Protein AF-A0A0P4VKK0-F1 (afdb_monomer_lite)

Secondary structure (DSSP, 8-state):
-HHHHHHHHHHHT--S--PPPPSS-TTSSTT--S-S---S--------HHHHHHHHHHHHHHHHHHHHHHHHHHHHHHSTT--HHHHHHHHTT---TTS--TTTS---TTPPPPHHHHHHHHHS-HHHHHHHHHHHHHHHHHHHHHHHHHHHHTT-TTHHHHHHHHHHHHHHHHHHHHHHHHH-TT----PPPGGGGG-

Organism: NCBI:txid72488

Sequence (199 aa):
SEFLALIACLLLAVPIAMSAPSGKPVWINPCGGKELGGGEGSQADTIPDNQLLTRIILASRNALAFAQKFSEAFVGNVFPGRSVTSHHEEWKHTRYDWLPTEKDIPKTLGETTPDHHLKDLAELELDAFLLSSYRYLQTISVGLEQVHHDKTRHSAQFSEEFAQAQFKLRQVLCEVESALTVRAPDIKIVDVTRTVMAS

Foldseek 3Di:
DQLLLLLQLVLQPDPDDQDQDPDDFCQDPVVVPPPPPPDPDDPPPQDDPVNLVVQLVVLVVVLNVLSQVLLQVCCCVVPPPDGSVRSCVVCVPPGQPLAQDCVLVVDHHPDDRDPVVVVVCVVDDVLVNLLSVLANLLSSLLSLVRVLSVCVVVVHPCNVSSVVSSVSSSSSSNSSVVSNCSPPVPDDRDGDDNVSRVD

Radius of gyration: 17.67 Å; chains: 1; bounding box: 44×31×60 Å

Structure (mmCIF, N/CA/C/O backbone):
data_AF-A0A0P4VKK0-F1
#
_entry.id   AF-A0A0P4VKK0-F1
#
loop_
_atom_site.group_PDB
_atom_site.id
_atom_site.type_symbol
_atom_site.label_atom_id
_atom_site.label_alt_id
_atom_site.label_comp_id
_atom_site.label_asym_id
_atom_site.label_entity_id
_atom_site.label_seq_id
_atom_site.pdbx_PDB_ins_code
_atom_site.Cartn_x
_atom_site.Cartn_y
_atom_site.Cartn_z
_atom_site.occupancy
_atom_site.B_iso_or_equiv
_atom_site.auth_seq_id
_atom_site.auth_comp_id
_atom_site.auth_asym_id
_atom_site.auth_atom_id
_atom_site.pdbx_PDB_model_num
ATOM 1 N N . SER A 1 1 ? 6.524 0.310 2.956 1.00 55.16 1 SER A N 1
ATOM 2 C CA . SER A 1 1 ? 6.618 -0.823 3.895 1.00 55.16 1 SER A CA 1
ATOM 3 C C . SER A 1 1 ? 5.950 -0.515 5.240 1.00 55.16 1 SER A C 1
ATOM 5 O O . SER A 1 1 ? 5.045 -1.243 5.606 1.00 55.16 1 SER A O 1
ATOM 7 N N . GLU A 1 2 ? 6.252 0.593 5.929 1.00 61.25 2 GLU A N 1
ATOM 8 C CA . GLU A 1 2 ? 5.529 1.005 7.162 1.00 61.25 2 GLU A CA 1
ATOM 9 C C . GLU A 1 2 ? 4.044 1.318 6.965 1.00 61.25 2 GLU A C 1
ATOM 11 O O . GLU A 1 2 ? 3.209 0.942 7.779 1.00 61.25 2 GLU A O 1
ATOM 16 N N . PHE A 1 3 ? 3.702 1.965 5.852 1.00 60.47 3 PHE A N 1
ATOM 17 C CA . PHE A 1 3 ? 2.311 2.266 5.517 1.00 60.47 3 PHE A CA 1
ATOM 18 C C . PHE A 1 3 ? 1.463 0.991 5.415 1.00 60.47 3 PHE A C 1
ATOM 20 O O . PHE A 1 3 ? 0.349 0.949 5.920 1.00 60.47 3 PHE A O 1
ATOM 27 N N . LEU A 1 4 ? 2.018 -0.075 4.829 1.00 60.34 4 LEU A N 1
ATOM 28 C CA . LEU A 1 4 ? 1.326 -1.355 4.691 1.00 60.34 4 LEU A CA 1
ATOM 29 C C . LEU A 1 4 ? 1.135 -2.039 6.045 1.00 60.34 4 LEU A C 1
ATOM 31 O O . LEU A 1 4 ? 0.050 -2.544 6.310 1.00 60.34 4 LEU A O 1
ATOM 35 N N . ALA A 1 5 ? 2.143 -1.982 6.920 1.00 62.84 5 ALA A N 1
ATOM 36 C CA . ALA A 1 5 ? 2.036 -2.487 8.286 1.00 62.84 5 ALA A CA 1
ATOM 37 C C . ALA A 1 5 ? 0.972 -1.727 9.101 1.00 62.84 5 ALA A C 1
ATOM 39 O O . ALA A 1 5 ? 0.193 -2.345 9.822 1.00 62.84 5 ALA A O 1
ATOM 40 N N . LEU A 1 6 ? 0.879 -0.401 8.945 1.00 62.84 6 LEU A N 1
ATOM 41 C CA . LEU A 1 6 ? -0.146 0.414 9.607 1.00 62.84 6 LEU A CA 1
ATOM 42 C C . LEU A 1 6 ? -1.555 0.119 9.099 1.00 62.84 6 LEU A C 1
ATOM 44 O O . LEU A 1 6 ? -2.470 -0.025 9.907 1.00 62.84 6 LEU A O 1
ATOM 48 N N . ILE A 1 7 ? -1.743 -0.002 7.782 1.00 66.88 7 ILE A N 1
ATOM 49 C CA . ILE A 1 7 ? -3.054 -0.359 7.229 1.00 66.88 7 ILE A CA 1
ATOM 50 C C . ILE A 1 7 ? -3.429 -1.790 7.636 1.00 66.88 7 ILE A C 1
ATOM 52 O O . ILE A 1 7 ? -4.567 -2.018 8.029 1.00 66.88 7 ILE A O 1
ATOM 56 N N . ALA A 1 8 ? -2.489 -2.739 7.630 1.00 63.19 8 ALA A N 1
ATOM 57 C CA . ALA A 1 8 ? -2.737 -4.090 8.133 1.00 63.19 8 ALA A CA 1
ATOM 58 C C . ALA A 1 8 ? -3.145 -4.081 9.617 1.00 63.19 8 ALA A C 1
ATOM 60 O O . ALA A 1 8 ? -4.112 -4.740 9.984 1.00 63.19 8 ALA A O 1
ATOM 61 N N . CYS A 1 9 ? -2.481 -3.277 10.451 1.00 63.38 9 CYS A N 1
ATOM 62 C CA . CYS A 1 9 ? -2.864 -3.089 11.851 1.00 63.38 9 CYS A CA 1
ATOM 63 C C . CYS A 1 9 ? -4.287 -2.514 11.979 1.00 63.38 9 CYS A C 1
ATOM 65 O O . CYS A 1 9 ? -5.091 -3.021 12.756 1.00 63.38 9 CYS A O 1
ATOM 67 N N . LEU A 1 10 ? -4.638 -1.520 11.154 1.00 67.88 10 LEU A N 1
ATOM 68 C CA . LEU A 1 10 ? -5.992 -0.960 11.105 1.00 67.88 10 LEU A CA 1
ATOM 69 C C . LEU A 1 10 ? -7.046 -2.001 10.717 1.00 67.88 10 LEU A C 1
ATOM 71 O O . LEU A 1 10 ? -8.126 -1.976 11.292 1.00 67.88 10 LEU A O 1
ATOM 75 N N . LEU A 1 11 ? -6.748 -2.912 9.784 1.00 64.31 11 LEU A N 1
ATOM 76 C CA . LEU A 1 11 ? -7.660 -3.993 9.386 1.00 64.31 11 LEU A CA 1
ATOM 77 C C . LEU A 1 11 ? -7.910 -4.995 10.523 1.00 64.31 11 LEU A C 1
ATOM 79 O O . LEU A 1 11 ? -9.018 -5.508 10.659 1.00 64.31 11 LEU A O 1
ATOM 83 N N . LEU A 1 12 ? -6.896 -5.262 11.346 1.00 58.88 12 LEU A N 1
ATOM 84 C CA . LEU A 1 12 ? -6.993 -6.164 12.500 1.00 58.88 12 LEU A CA 1
ATOM 85 C C . LEU A 1 12 ? -7.713 -5.519 13.692 1.00 58.88 12 LEU A C 1
ATOM 87 O O . LEU A 1 12 ? -8.324 -6.212 14.498 1.00 58.88 12 LEU A O 1
ATOM 91 N N . ALA A 1 13 ? -7.683 -4.190 13.775 1.00 58.62 13 ALA A N 1
ATOM 92 C CA . ALA A 1 13 ? -8.279 -3.413 14.855 1.00 58.62 13 ALA A CA 1
ATOM 93 C C . ALA A 1 13 ? -9.799 -3.181 14.699 1.00 58.62 13 ALA A C 1
ATOM 95 O O . ALA A 1 13 ? -10.397 -2.456 15.497 1.00 58.62 13 ALA A O 1
ATOM 96 N N . VAL A 1 14 ? -10.454 -3.742 13.675 1.00 59.25 14 VAL A N 1
ATOM 97 C CA . VAL A 1 14 ? -11.899 -3.562 13.450 1.00 59.25 14 VAL A CA 1
ATOM 98 C C . VAL A 1 14 ? -12.683 -4.714 14.093 1.00 59.25 14 VAL A C 1
ATOM 100 O O . VAL A 1 14 ? -12.578 -5.844 13.631 1.00 59.25 14 VAL A O 1
ATOM 103 N N . PRO A 1 15 ? -13.538 -4.458 15.104 1.00 51.97 15 PRO A N 1
ATOM 104 C CA . PRO A 1 15 ? -14.307 -5.500 15.796 1.00 51.97 15 PRO A CA 1
ATOM 105 C C . PRO A 1 15 ? -15.557 -5.973 15.023 1.00 51.97 15 PRO A C 1
ATOM 107 O O . PRO A 1 15 ? -16.521 -6.438 15.627 1.00 51.97 15 PRO A O 1
ATOM 110 N N . ILE A 1 16 ? -15.588 -5.822 13.697 1.00 53.22 16 ILE A N 1
ATOM 111 C CA . ILE A 1 16 ? -16.761 -6.115 12.861 1.00 53.22 16 ILE A CA 1
ATOM 112 C C . ILE A 1 16 ? -16.412 -7.283 11.939 1.00 53.22 16 ILE A C 1
ATOM 114 O O . ILE A 1 16 ? -15.359 -7.275 11.307 1.00 53.22 16 ILE A O 1
ATOM 118 N N . ALA A 1 17 ? -17.299 -8.278 11.853 1.00 54.84 17 ALA A N 1
ATOM 119 C CA . ALA A 1 17 ? -17.214 -9.317 10.834 1.00 54.84 17 ALA A CA 1
ATOM 120 C C . ALA A 1 17 ? -17.272 -8.653 9.450 1.00 54.84 17 ALA A C 1
ATOM 122 O O . ALA A 1 17 ? -18.306 -8.083 9.097 1.00 54.84 17 ALA A O 1
ATOM 123 N N . MET A 1 18 ? -16.160 -8.697 8.708 1.00 58.47 18 MET A N 1
ATOM 124 C CA . MET A 1 18 ? -16.058 -8.036 7.410 1.00 58.47 18 MET A CA 1
ATOM 125 C C . MET A 1 18 ? -17.117 -8.597 6.455 1.00 58.47 18 MET A C 1
ATOM 127 O O . MET A 1 18 ? -17.089 -9.782 6.114 1.00 58.47 18 MET A O 1
ATOM 131 N N . SER A 1 19 ? -18.073 -7.767 6.036 1.00 62.94 19 SER A N 1
ATOM 132 C CA . SER A 1 19 ? -19.061 -8.162 5.032 1.00 62.94 19 SER A CA 1
ATOM 133 C C . SER A 1 19 ? -18.528 -7.834 3.642 1.00 62.94 19 SER A C 1
ATOM 135 O O . SER A 1 19 ? -18.085 -6.719 3.368 1.00 62.94 19 SER A O 1
ATOM 137 N N . ALA A 1 20 ? -18.593 -8.800 2.726 1.00 65.75 20 ALA A N 1
ATOM 138 C CA . ALA A 1 20 ? -18.184 -8.563 1.348 1.00 65.75 20 ALA A CA 1
ATOM 139 C C . ALA A 1 20 ? -19.097 -7.498 0.695 1.00 65.75 20 ALA A C 1
ATOM 141 O O . ALA A 1 20 ? -20.313 -7.706 0.639 1.00 65.75 20 ALA A O 1
ATOM 142 N N . PRO A 1 21 ? -18.548 -6.388 0.158 1.00 72.19 21 PRO A N 1
ATOM 143 C CA . PRO A 1 21 ? -19.355 -5.367 -0.497 1.00 72.19 21 PRO A CA 1
ATOM 144 C C . PRO A 1 21 ? -20.113 -5.946 -1.697 1.00 72.19 21 PRO A C 1
ATOM 146 O O . PRO A 1 21 ? -19.524 -6.618 -2.550 1.00 72.19 21 PRO A O 1
ATOM 149 N N . SER A 1 22 ? -21.409 -5.649 -1.810 1.00 65.88 22 SER A N 1
ATOM 150 C CA . SER A 1 22 ? -22.196 -5.930 -3.017 1.00 65.88 22 SER A CA 1
ATOM 151 C C . SER A 1 22 ? -22.069 -4.767 -4.007 1.00 65.88 22 SER A C 1
ATOM 153 O O . SER A 1 22 ? -22.344 -3.627 -3.641 1.00 65.88 22 SER A O 1
ATOM 155 N N . GLY A 1 23 ? -21.668 -5.027 -5.256 1.00 72.50 23 GLY A N 1
ATOM 156 C CA . GLY A 1 23 ? -21.560 -4.000 -6.305 1.00 72.50 23 GLY A CA 1
ATOM 157 C C . GLY A 1 23 ? -20.265 -4.067 -7.116 1.00 72.50 23 GLY A C 1
ATOM 158 O O . GLY A 1 23 ? -19.428 -4.946 -6.882 1.00 72.50 23 GLY A O 1
ATOM 159 N N . LYS A 1 24 ? -20.108 -3.132 -8.071 1.00 78.69 24 LYS A N 1
ATOM 160 C CA . LYS A 1 24 ? -18.941 -3.049 -8.969 1.00 78.69 24 LYS A CA 1
ATOM 161 C C . LYS A 1 24 ? -17.647 -3.024 -8.140 1.00 78.69 24 LYS A C 1
ATOM 163 O O . LYS A 1 24 ? -17.564 -2.236 -7.196 1.00 78.69 24 LYS A O 1
ATOM 168 N N . PRO A 1 25 ? -16.654 -3.869 -8.454 1.00 82.38 25 PRO A N 1
ATOM 169 C CA . PRO A 1 25 ? -15.413 -3.891 -7.698 1.00 82.38 25 PRO A CA 1
ATOM 170 C C . PRO A 1 25 ? -14.623 -2.599 -7.936 1.00 82.38 25 PRO A C 1
ATOM 172 O O . PRO A 1 25 ? -14.355 -2.223 -9.076 1.00 82.38 25 PRO A O 1
ATOM 175 N N . VAL A 1 26 ? -14.276 -1.910 -6.845 1.00 85.88 26 VAL A N 1
ATOM 176 C CA . VAL A 1 26 ? -13.635 -0.581 -6.859 1.00 85.88 26 VAL A CA 1
ATOM 177 C C . VAL A 1 26 ? -12.153 -0.649 -7.248 1.00 85.88 26 VAL A C 1
ATOM 179 O O . VAL A 1 26 ? -11.573 0.350 -7.676 1.00 85.88 26 VAL A O 1
ATOM 182 N N . TRP A 1 27 ? -11.552 -1.828 -7.095 1.00 91.00 27 TRP A N 1
ATOM 183 C CA . TRP A 1 27 ? -10.116 -2.062 -7.243 1.00 91.00 27 TRP A CA 1
ATOM 184 C C . TRP A 1 27 ? -9.732 -2.848 -8.491 1.00 91.00 27 TRP A C 1
ATOM 186 O O . TRP A 1 27 ? -8.569 -3.203 -8.625 1.00 91.00 27 TRP A O 1
ATOM 196 N N . ILE A 1 28 ? -10.678 -3.093 -9.402 1.00 89.75 28 ILE A N 1
ATOM 197 C CA . ILE A 1 28 ? -10.363 -3.564 -10.755 1.00 89.75 28 ILE A CA 1
ATOM 198 C C . ILE A 1 28 ? -10.063 -2.340 -11.607 1.00 89.75 28 ILE A C 1
ATOM 200 O O . ILE A 1 28 ? -10.914 -1.453 -11.710 1.00 89.75 28 ILE A O 1
ATOM 204 N N . ASN A 1 29 ? -8.870 -2.298 -12.195 1.00 87.75 29 ASN A N 1
ATOM 205 C CA . ASN A 1 29 ? -8.326 -1.155 -12.911 1.00 87.75 29 ASN A CA 1
ATOM 206 C C . ASN A 1 29 ? -8.503 0.170 -12.128 1.00 87.75 29 ASN A C 1
ATOM 208 O O . ASN A 1 29 ? -9.200 1.085 -12.585 1.00 87.75 29 ASN A O 1
ATOM 212 N N . PRO A 1 30 ? -7.929 0.283 -10.913 1.00 88.06 30 PRO A N 1
ATOM 213 C CA . PRO A 1 30 ? -8.206 1.400 -10.009 1.00 88.06 30 PRO A CA 1
ATOM 214 C C . PRO A 1 30 ? -7.690 2.749 -10.528 1.00 88.06 30 PRO A C 1
ATOM 216 O O . PRO A 1 30 ? -8.121 3.792 -10.032 1.00 88.06 30 PRO A O 1
ATOM 219 N N . CYS A 1 31 ? -6.783 2.724 -11.504 1.00 89.56 31 CYS A N 1
ATOM 220 C CA . CYS A 1 31 ? -6.142 3.893 -12.095 1.00 89.56 31 CYS A CA 1
ATOM 221 C C . CYS A 1 31 ? -6.755 4.304 -13.440 1.00 89.56 31 CYS A C 1
ATOM 223 O O . CYS A 1 31 ? -6.378 5.336 -13.986 1.00 89.56 31 CYS A O 1
ATOM 225 N N . GLY A 1 32 ? -7.726 3.538 -13.953 1.00 79.38 32 GLY A N 1
ATOM 226 C CA . GLY A 1 32 ? -8.409 3.821 -15.217 1.00 79.38 32 GLY A CA 1
ATOM 227 C C . GLY A 1 32 ? -7.726 3.232 -16.454 1.00 79.38 32 GLY A C 1
ATOM 228 O O . GLY A 1 32 ? -8.342 3.201 -17.516 1.00 79.38 32 GLY A O 1
ATOM 229 N N . GLY A 1 33 ? -6.537 2.640 -16.323 1.00 64.50 33 GLY A N 1
ATOM 230 C CA . GLY A 1 33 ? -5.820 1.978 -17.410 1.00 64.50 33 GLY A CA 1
ATOM 231 C C . GLY A 1 33 ? -5.269 2.986 -18.417 1.00 64.50 33 GLY A C 1
ATOM 232 O O . GLY A 1 33 ? -5.363 4.195 -18.219 1.00 64.50 33 GLY A O 1
ATOM 233 N N . LYS A 1 34 ? -4.658 2.490 -19.500 1.00 52.31 34 LYS A N 1
ATOM 234 C CA . LYS A 1 34 ? -3.978 3.289 -20.536 1.00 52.31 34 LYS A CA 1
ATOM 235 C C . LYS A 1 34 ? -4.950 4.166 -21.363 1.00 52.31 34 LYS A C 1
ATOM 237 O O . LYS A 1 34 ? -5.080 3.970 -22.562 1.00 52.31 34 LYS A O 1
ATOM 242 N N . GLU A 1 35 ? -5.582 5.167 -20.758 1.00 42.50 35 GLU A N 1
ATOM 243 C CA . GLU A 1 35 ? -6.042 6.385 -21.449 1.00 42.50 35 GLU A CA 1
ATOM 244 C C . GLU A 1 35 ? -4.992 7.506 -21.327 1.00 42.50 35 GLU A C 1
ATOM 246 O O . GLU A 1 35 ? -5.301 8.694 -21.270 1.00 42.50 35 GLU A O 1
ATOM 251 N N . LEU A 1 36 ? -3.704 7.150 -21.320 1.00 44.34 36 LEU A N 1
ATOM 252 C CA . LEU A 1 36 ? -2.683 8.078 -21.798 1.00 44.34 36 LEU A CA 1
ATOM 253 C C . LEU A 1 36 ? -2.843 8.098 -23.317 1.00 44.34 36 LEU A C 1
ATOM 255 O O . LEU A 1 36 ? -2.430 7.160 -23.995 1.00 44.34 36 LEU A O 1
ATOM 259 N N . GLY A 1 37 ? -3.577 9.103 -23.800 1.00 35.53 37 GLY A N 1
ATOM 260 C CA . GLY A 1 37 ? -4.026 9.228 -25.180 1.00 35.53 37 GLY A CA 1
ATOM 261 C C . GLY A 1 37 ? -2.967 8.814 -26.195 1.00 35.53 37 GLY A C 1
ATOM 262 O O . GLY A 1 37 ? -1.815 9.241 -26.122 1.00 35.53 37 GLY A O 1
ATOM 263 N N . GLY A 1 38 ? -3.393 8.000 -27.162 1.00 31.62 38 GLY A N 1
ATOM 264 C CA . GLY A 1 38 ? -2.666 7.771 -28.403 1.00 31.62 38 GLY A CA 1
ATOM 265 C C . GLY A 1 38 ? -2.560 9.078 -29.183 1.00 31.62 38 GLY A C 1
ATOM 266 O O . GLY A 1 38 ? -3.317 9.317 -30.115 1.00 31.62 38 GLY A O 1
ATOM 267 N N . GLY A 1 39 ? -1.654 9.950 -28.754 1.00 34.22 39 GLY A N 1
ATOM 268 C CA . GLY A 1 39 ? -1.096 11.003 -29.575 1.00 34.22 39 GLY A CA 1
ATOM 269 C C . GLY A 1 39 ? 0.020 10.379 -30.393 1.00 34.22 39 GLY A C 1
ATOM 270 O O . GLY A 1 39 ? 1.079 10.050 -29.860 1.00 34.22 39 GLY A O 1
ATOM 271 N N . GLU A 1 40 ? -0.242 10.170 -31.678 1.00 40.56 40 GLU A N 1
ATOM 272 C CA . GLU A 1 40 ? 0.796 9.896 -32.662 1.00 40.56 40 GLU A CA 1
ATOM 273 C C . GLU A 1 40 ? 1.918 10.937 -32.523 1.00 40.56 40 GLU A C 1
ATOM 275 O O . GLU A 1 40 ? 1.668 12.140 -32.534 1.00 40.56 40 GLU A O 1
ATOM 280 N N . GLY A 1 41 ? 3.162 10.470 -32.406 1.00 44.81 41 GLY A N 1
ATOM 281 C CA . GLY A 1 41 ? 4.340 11.300 -32.635 1.00 44.81 41 GLY A CA 1
ATOM 282 C C . GLY A 1 41 ? 4.639 12.348 -31.561 1.00 44.81 41 GLY A C 1
ATOM 283 O O . GLY A 1 41 ? 4.569 13.546 -31.807 1.00 44.81 41 GLY A O 1
ATOM 284 N N . SER A 1 42 ? 5.148 11.911 -30.416 1.00 39.06 42 SER A N 1
ATOM 285 C CA . SER A 1 42 ? 6.178 12.684 -29.725 1.00 39.06 42 SER A CA 1
ATOM 286 C C . SER A 1 42 ? 7.289 11.714 -29.384 1.00 39.06 42 SER A C 1
ATOM 288 O O . SER A 1 42 ? 7.013 10.617 -28.900 1.00 39.06 42 SER A O 1
ATOM 290 N N . GLN A 1 43 ? 8.540 12.093 -29.634 1.00 44.09 43 GLN A N 1
ATOM 291 C CA . GLN A 1 43 ? 9.653 11.507 -28.899 1.00 44.09 43 GLN A CA 1
ATOM 292 C C . GLN A 1 43 ? 9.355 11.789 -27.425 1.00 44.09 43 GLN A C 1
ATOM 294 O O . GLN A 1 43 ? 9.562 12.898 -26.944 1.00 44.09 43 GLN A O 1
ATOM 299 N N . ALA A 1 44 ? 8.687 10.854 -26.754 1.00 51.41 44 ALA A N 1
ATOM 300 C CA . ALA A 1 44 ? 8.467 10.935 -25.330 1.00 51.41 44 ALA A CA 1
ATOM 301 C C . ALA A 1 44 ? 9.850 10.745 -24.729 1.00 51.41 44 ALA A C 1
ATOM 303 O O . ALA A 1 44 ? 10.402 9.648 -24.812 1.00 51.41 44 ALA A O 1
ATOM 304 N N . ASP A 1 45 ? 10.436 11.825 -24.214 1.00 55.81 45 ASP A N 1
ATOM 305 C CA . ASP A 1 45 ? 11.624 11.731 -23.380 1.00 55.81 45 ASP A CA 1
ATOM 306 C C . ASP A 1 45 ? 11.373 10.617 -22.363 1.00 55.81 45 ASP A C 1
ATOM 308 O O . ASP A 1 45 ? 10.429 10.687 -21.568 1.00 55.81 45 ASP A O 1
ATOM 312 N N . THR A 1 46 ? 12.160 9.543 -22.451 1.00 75.50 46 THR A N 1
ATOM 313 C CA . THR A 1 46 ? 12.058 8.406 -21.542 1.00 75.50 46 THR A CA 1
ATOM 314 C C . THR A 1 46 ? 12.149 8.947 -20.121 1.00 75.50 46 THR A C 1
ATOM 316 O O . THR A 1 46 ? 13.181 9.499 -19.735 1.00 75.50 46 THR A O 1
ATOM 319 N N . ILE A 1 47 ? 11.063 8.840 -19.347 1.00 83.88 47 ILE A N 1
ATOM 320 C CA . ILE A 1 47 ? 11.056 9.322 -17.964 1.00 83.88 47 ILE A CA 1
ATOM 321 C C . ILE A 1 47 ? 12.094 8.492 -17.203 1.00 83.88 47 ILE A C 1
ATOM 323 O O . ILE A 1 47 ? 11.957 7.269 -17.150 1.00 83.88 47 ILE A O 1
ATOM 327 N N . PRO A 1 48 ? 13.129 9.114 -16.617 1.00 89.19 48 PRO A N 1
ATOM 328 C CA . PRO A 1 48 ? 14.190 8.366 -15.969 1.00 89.19 48 PRO A CA 1
ATOM 329 C C . PRO A 1 48 ? 13.700 7.748 -14.656 1.00 89.19 48 PRO A C 1
ATOM 331 O O . PRO A 1 48 ? 12.852 8.305 -13.950 1.00 89.19 48 PRO A O 1
ATOM 334 N N . ASP A 1 49 ? 14.288 6.611 -14.293 1.00 88.50 49 ASP A N 1
ATOM 335 C CA . ASP A 1 49 ? 13.879 5.805 -13.137 1.00 88.50 49 ASP A CA 1
ATOM 336 C C . ASP A 1 49 ? 13.844 6.588 -11.835 1.00 88.50 49 ASP A C 1
ATOM 338 O O . ASP A 1 49 ? 12.922 6.448 -11.036 1.00 88.50 49 ASP A O 1
ATOM 342 N N . ASN A 1 50 ? 14.820 7.470 -11.627 1.00 90.25 50 ASN A N 1
ATOM 343 C CA . ASN A 1 50 ? 14.872 8.310 -10.439 1.00 90.25 50 ASN A CA 1
ATOM 344 C C . ASN A 1 50 ? 13.630 9.208 -10.306 1.00 90.25 50 ASN A C 1
ATOM 346 O O . ASN A 1 50 ? 13.161 9.428 -9.188 1.00 90.25 50 ASN A O 1
ATOM 350 N N . GLN A 1 51 ? 13.068 9.705 -11.412 1.00 92.50 51 GLN A N 1
ATOM 351 C CA . GLN A 1 51 ? 11.842 10.500 -11.396 1.00 92.50 51 GLN A CA 1
ATOM 352 C C . GLN A 1 51 ? 10.620 9.628 -11.104 1.00 92.50 51 GLN A C 1
ATOM 354 O O . GLN A 1 51 ? 9.799 10.019 -10.274 1.00 92.50 51 GLN A O 1
ATOM 359 N N . LEU A 1 52 ? 10.520 8.444 -11.718 1.00 91.62 52 LEU A N 1
ATOM 360 C CA . LEU A 1 52 ? 9.440 7.484 -11.449 1.00 91.62 52 LEU A CA 1
ATOM 361 C C . LEU A 1 52 ? 9.430 7.065 -9.971 1.00 91.62 52 LEU A C 1
ATOM 363 O O . LEU A 1 52 ? 8.414 7.181 -9.284 1.00 91.62 52 LEU A O 1
ATOM 367 N N . LEU A 1 53 ? 10.593 6.682 -9.443 1.00 92.12 53 LEU A N 1
ATOM 368 C CA . LEU A 1 53 ? 10.763 6.301 -8.043 1.00 92.12 53 LEU A CA 1
ATOM 369 C C . LEU A 1 53 ? 10.493 7.473 -7.093 1.00 92.12 53 LEU A C 1
ATOM 371 O O . LEU A 1 53 ? 9.866 7.280 -6.054 1.00 92.12 53 LEU A O 1
ATOM 375 N N . THR A 1 54 ? 10.893 8.698 -7.447 1.00 94.94 54 THR A N 1
ATOM 376 C CA . THR A 1 54 ? 10.597 9.890 -6.633 1.00 94.94 54 THR A CA 1
ATOM 377 C C . THR A 1 54 ? 9.092 10.104 -6.478 1.00 94.94 54 THR A C 1
ATOM 379 O O . THR A 1 54 ? 8.635 10.391 -5.370 1.00 94.94 54 THR A O 1
ATOM 382 N N . ARG A 1 55 ? 8.301 9.921 -7.543 1.00 94.38 55 ARG A N 1
ATOM 383 C CA . ARG A 1 55 ? 6.833 10.040 -7.473 1.00 94.38 55 ARG A CA 1
ATOM 384 C C . ARG A 1 55 ? 6.230 8.989 -6.542 1.00 94.38 55 ARG A C 1
ATOM 386 O O . ARG A 1 55 ? 5.473 9.348 -5.639 1.00 94.38 55 ARG A O 1
ATOM 393 N N . ILE A 1 56 ? 6.657 7.728 -6.672 1.00 95.12 56 ILE A N 1
ATOM 394 C CA . ILE A 1 56 ? 6.239 6.631 -5.781 1.00 95.12 56 ILE A CA 1
ATOM 395 C C . ILE A 1 56 ? 6.593 6.948 -4.322 1.00 95.12 56 ILE A C 1
ATOM 397 O O . ILE A 1 56 ? 5.758 6.783 -3.429 1.00 95.12 56 ILE A O 1
ATOM 401 N N . ILE A 1 57 ? 7.812 7.433 -4.062 1.00 94.38 57 ILE A N 1
ATOM 402 C CA . ILE A 1 57 ? 8.277 7.798 -2.716 1.00 94.38 57 ILE A CA 1
ATOM 403 C C . ILE A 1 57 ? 7.417 8.921 -2.130 1.00 94.38 57 ILE A C 1
ATOM 405 O O . ILE A 1 57 ? 7.002 8.830 -0.973 1.00 94.38 57 ILE A O 1
ATOM 409 N N . LEU A 1 58 ? 7.131 9.973 -2.901 1.00 95.62 58 LEU A N 1
ATOM 410 C CA . LEU A 1 58 ? 6.320 11.102 -2.441 1.00 95.62 58 LEU A CA 1
ATOM 411 C C . LEU A 1 58 ? 4.879 10.680 -2.133 1.00 95.62 58 LEU A C 1
ATOM 413 O O . LEU A 1 58 ? 4.372 11.000 -1.054 1.00 95.62 58 LEU A O 1
ATOM 417 N N . ALA A 1 59 ? 4.247 9.911 -3.025 1.00 95.69 59 ALA A N 1
ATOM 418 C CA . ALA A 1 59 ? 2.912 9.363 -2.794 1.00 95.69 59 ALA A CA 1
ATOM 419 C C . ALA A 1 59 ? 2.889 8.471 -1.543 1.00 95.69 59 ALA A C 1
ATOM 421 O O . ALA A 1 59 ? 2.033 8.636 -0.671 1.00 95.69 59 ALA A O 1
ATOM 422 N N . SER A 1 60 ? 3.888 7.594 -1.398 1.00 95.25 60 SER A N 1
ATOM 423 C CA . SER A 1 60 ? 4.014 6.687 -0.252 1.00 95.25 60 SER A CA 1
ATOM 424 C C . SER A 1 60 ? 4.203 7.436 1.066 1.00 95.25 60 SER A C 1
ATOM 426 O O . SER A 1 60 ? 3.603 7.064 2.071 1.00 95.25 60 SER A O 1
ATOM 428 N N . ARG A 1 61 ? 5.001 8.512 1.081 1.00 94.88 61 ARG A N 1
ATOM 429 C CA . ARG A 1 61 ? 5.204 9.355 2.272 1.00 94.88 61 ARG A CA 1
ATOM 430 C C . ARG A 1 61 ? 3.926 10.075 2.687 1.00 94.88 61 ARG A C 1
ATOM 432 O O . ARG A 1 61 ? 3.621 10.130 3.874 1.00 94.88 61 ARG A O 1
ATOM 439 N N . ASN A 1 62 ? 3.167 10.596 1.726 1.00 94.69 62 ASN A N 1
ATOM 440 C CA . ASN A 1 62 ? 1.880 11.239 1.994 1.00 94.69 62 ASN A CA 1
ATOM 441 C C . ASN A 1 62 ? 0.867 10.236 2.574 1.00 94.69 62 ASN A C 1
ATOM 443 O O . ASN A 1 62 ? 0.212 10.514 3.579 1.00 94.69 62 ASN A O 1
ATOM 447 N N . ALA A 1 63 ? 0.783 9.045 1.978 1.00 94.44 63 ALA A N 1
ATOM 448 C CA . ALA A 1 63 ? -0.065 7.966 2.469 1.00 94.44 63 ALA A CA 1
ATOM 449 C C . ALA A 1 63 ? 0.343 7.509 3.882 1.00 94.44 63 ALA A C 1
ATOM 451 O O . ALA A 1 63 ? -0.513 7.383 4.757 1.00 94.44 63 ALA A O 1
ATOM 452 N N . LEU A 1 64 ? 1.648 7.357 4.135 1.00 93.25 64 LEU A N 1
ATOM 453 C CA . LEU A 1 64 ? 2.195 7.009 5.448 1.00 93.25 64 LEU A CA 1
ATOM 454 C C . LEU A 1 64 ? 1.848 8.048 6.518 1.00 93.25 64 LEU A C 1
ATOM 456 O O . LEU A 1 64 ? 1.321 7.683 7.564 1.00 93.25 64 LEU A O 1
ATOM 460 N N . ALA A 1 65 ? 2.094 9.331 6.245 1.00 94.62 65 ALA A N 1
ATOM 461 C CA . ALA A 1 65 ? 1.820 10.404 7.198 1.00 94.62 65 ALA A CA 1
ATOM 462 C C . ALA A 1 65 ? 0.334 10.467 7.585 1.00 94.62 65 ALA A C 1
ATOM 464 O O . ALA A 1 65 ? -0.002 10.742 8.738 1.00 94.62 65 ALA A O 1
ATOM 465 N N . PHE A 1 66 ? -0.561 10.192 6.632 1.00 95.50 66 PHE A N 1
ATOM 466 C CA . PHE A 1 66 ? -1.985 10.061 6.917 1.00 95.50 66 PHE A CA 1
ATOM 467 C C . PHE A 1 66 ? -2.284 8.827 7.774 1.00 95.50 66 PHE A C 1
ATOM 469 O O . PHE A 1 66 ? -2.943 8.959 8.802 1.00 95.50 66 PHE A O 1
ATOM 476 N N . ALA A 1 67 ? -1.781 7.648 7.393 1.00 93.12 67 ALA A N 1
ATOM 477 C CA . ALA A 1 67 ? -2.031 6.411 8.132 1.00 93.12 67 ALA A CA 1
ATOM 478 C C . ALA A 1 67 ? -1.528 6.466 9.575 1.00 93.12 67 ALA A C 1
ATOM 480 O O . ALA A 1 67 ? -2.211 5.961 10.456 1.00 93.12 67 ALA A O 1
ATOM 481 N N . GLN A 1 68 ? -0.381 7.101 9.829 1.00 93.06 68 GLN A N 1
ATOM 482 C CA . GLN A 1 68 ? 0.143 7.296 11.183 1.00 93.06 68 GLN A CA 1
ATOM 483 C C . GLN A 1 68 ? -0.861 8.074 12.038 1.00 93.06 68 GLN A C 1
ATOM 485 O O . GLN A 1 68 ? -1.375 7.537 13.019 1.00 93.06 68 GLN A O 1
ATOM 490 N N . LYS A 1 69 ? -1.243 9.279 11.596 1.00 94.62 69 LYS A N 1
ATOM 491 C CA . LYS A 1 69 ? -2.223 10.121 12.301 1.00 94.62 69 LYS A CA 1
ATOM 492 C C . LYS A 1 69 ? -3.569 9.425 12.478 1.00 94.62 69 LYS A C 1
ATOM 494 O O . LYS A 1 69 ? -4.163 9.483 13.551 1.00 94.62 69 LYS A O 1
ATOM 499 N N . PHE A 1 70 ? -4.049 8.767 11.425 1.00 95.19 70 PHE A N 1
ATOM 500 C CA . PHE A 1 70 ? -5.318 8.058 11.468 1.00 95.19 70 PHE A CA 1
ATOM 501 C C . PHE A 1 70 ? -5.266 6.879 12.444 1.00 95.19 70 PHE A C 1
ATOM 503 O O . PHE A 1 70 ? -6.175 6.732 13.252 1.00 95.19 70 PHE A O 1
ATOM 510 N N . SER A 1 71 ? -4.198 6.079 12.432 1.00 92.94 71 SER A N 1
ATOM 511 C CA . SER A 1 71 ? -4.047 4.944 13.348 1.00 92.94 71 SER A CA 1
ATOM 512 C C . SER A 1 71 ? -4.017 5.374 14.812 1.00 92.94 71 SER A C 1
ATOM 514 O O . SER A 1 71 ? -4.691 4.755 15.633 1.00 92.94 71 SER A O 1
ATOM 516 N N . GLU A 1 72 ? -3.327 6.471 15.133 1.00 92.88 72 GLU A N 1
ATOM 517 C CA . GLU A 1 72 ? -3.307 7.041 16.482 1.00 92.88 72 GLU A CA 1
ATOM 518 C C . GLU A 1 72 ? -4.702 7.477 16.926 1.00 92.88 72 GLU A C 1
ATOM 520 O O . GLU A 1 72 ? -5.156 7.094 18.006 1.00 92.88 72 GLU A O 1
ATOM 525 N N . ALA A 1 73 ? -5.412 8.218 16.070 1.00 93.69 73 ALA A N 1
ATOM 526 C CA . ALA A 1 73 ? -6.771 8.659 16.353 1.00 93.69 73 ALA A CA 1
ATOM 527 C C . ALA A 1 73 ? -7.742 7.477 16.492 1.00 93.69 73 ALA A C 1
ATOM 529 O O . ALA A 1 73 ? -8.543 7.447 17.425 1.00 93.69 73 ALA A O 1
ATOM 530 N N . PHE A 1 74 ? -7.669 6.497 15.593 1.00 92.38 74 PHE A N 1
ATOM 531 C CA . PHE A 1 74 ? -8.550 5.337 15.593 1.00 92.38 74 PHE A CA 1
ATOM 532 C C . PHE A 1 74 ? -8.339 4.485 16.844 1.00 92.38 74 PHE A C 1
ATOM 534 O O . PHE A 1 74 ? -9.291 4.245 17.584 1.00 92.38 74 PHE A O 1
ATOM 541 N N . VAL A 1 75 ? -7.096 4.077 17.123 1.00 92.25 75 VAL A N 1
ATOM 542 C CA . VAL A 1 75 ? -6.786 3.232 18.283 1.00 92.25 75 VAL A CA 1
ATOM 543 C C . VAL A 1 75 ? -7.116 3.959 19.582 1.00 92.25 75 VAL A C 1
ATOM 545 O O . VAL A 1 75 ? -7.778 3.377 20.437 1.00 92.25 75 VAL A O 1
ATOM 548 N N . GLY A 1 76 ? -6.738 5.234 19.712 1.00 92.25 76 GLY A N 1
ATOM 549 C CA . GLY A 1 76 ? -6.990 6.006 20.929 1.00 92.25 76 GLY A CA 1
ATOM 550 C C . GLY A 1 76 ? -8.477 6.208 21.240 1.00 92.25 76 GLY A C 1
ATOM 551 O O . GLY A 1 76 ? -8.853 6.225 22.411 1.00 92.25 76 GLY A O 1
ATOM 552 N N . ASN A 1 77 ? -9.330 6.331 20.215 1.00 91.12 77 ASN A N 1
ATOM 553 C CA . ASN A 1 77 ? -10.775 6.496 20.401 1.00 91.12 77 ASN A CA 1
ATOM 554 C C . ASN A 1 77 ? -11.515 5.163 20.567 1.00 91.12 77 ASN A C 1
ATOM 556 O O . ASN A 1 77 ? -12.385 5.048 21.426 1.00 91.12 77 ASN A O 1
ATOM 560 N N . VAL A 1 78 ? -11.199 4.163 19.740 1.00 88.94 78 VAL A N 1
ATOM 561 C CA . VAL A 1 78 ? -11.916 2.877 19.729 1.00 88.94 78 VAL A CA 1
ATOM 562 C C . VAL A 1 78 ? -11.465 1.973 20.878 1.00 88.94 78 VAL A C 1
ATOM 564 O O . VAL A 1 78 ? -12.273 1.216 21.411 1.00 88.94 78 VAL A O 1
ATOM 567 N N . PHE A 1 79 ? -10.203 2.084 21.303 1.00 89.25 79 PHE A N 1
ATOM 568 C CA . PHE A 1 79 ? -9.618 1.301 22.390 1.00 89.25 79 PHE A CA 1
ATOM 569 C C . PHE A 1 79 ? -9.033 2.225 23.471 1.00 89.25 79 PHE A C 1
ATOM 571 O O . PHE A 1 79 ? -7.813 2.419 23.531 1.00 89.25 79 PHE A O 1
ATOM 578 N N . PRO A 1 80 ? -9.882 2.798 24.348 1.00 87.94 80 PRO A N 1
ATOM 579 C CA . PRO A 1 80 ? -9.448 3.755 25.359 1.00 87.94 80 PRO A CA 1
ATOM 580 C C . PRO A 1 80 ? -8.279 3.238 26.205 1.00 87.94 80 PRO A C 1
ATOM 582 O O . PRO A 1 80 ? -8.295 2.110 26.698 1.00 87.94 80 PRO A O 1
ATOM 585 N N . GLY A 1 81 ? -7.261 4.082 26.381 1.00 87.38 81 GLY A N 1
ATOM 586 C CA . GLY A 1 81 ? -6.063 3.754 27.160 1.00 87.38 81 GLY A CA 1
ATOM 587 C C . GLY A 1 81 ? -5.006 2.932 26.413 1.00 87.38 81 GLY A C 1
ATOM 588 O O . GLY A 1 81 ? -3.996 2.575 27.019 1.00 87.38 81 GLY A O 1
ATOM 589 N N . ARG A 1 82 ? -5.191 2.644 25.117 1.00 89.56 82 ARG A N 1
ATOM 590 C CA . ARG A 1 82 ? -4.180 1.978 24.281 1.00 89.56 82 ARG A CA 1
ATOM 591 C C . ARG A 1 82 ? -3.467 2.957 23.349 1.00 89.56 82 ARG A C 1
ATOM 593 O O . ARG A 1 82 ? -4.058 3.918 22.865 1.00 89.56 82 ARG A O 1
ATOM 600 N N . SER A 1 83 ? -2.192 2.679 23.078 1.00 91.56 83 SER A N 1
ATOM 601 C CA . SER A 1 83 ? -1.433 3.313 21.998 1.00 91.56 83 SER A CA 1
ATOM 602 C C . SER A 1 83 ? -1.409 2.395 20.777 1.00 91.56 83 SER A C 1
ATOM 604 O O . SER A 1 83 ? -1.662 1.195 20.891 1.00 91.56 83 SER A O 1
ATOM 606 N N . VAL A 1 84 ? -1.068 2.935 19.604 1.00 88.56 84 VAL A N 1
ATOM 607 C CA . VAL A 1 84 ? -0.902 2.122 18.384 1.00 88.56 84 VAL A CA 1
ATOM 608 C C . VAL A 1 84 ? 0.132 1.023 18.602 1.00 88.56 84 VAL A C 1
ATOM 610 O O . VAL A 1 84 ? -0.103 -0.115 18.216 1.00 88.56 84 VAL A O 1
ATOM 613 N N . THR A 1 85 ? 1.245 1.339 19.266 1.00 90.31 85 THR A N 1
ATOM 614 C CA . THR A 1 85 ? 2.296 0.365 19.572 1.00 90.31 85 THR A CA 1
ATOM 615 C C . THR A 1 85 ? 1.789 -0.743 20.488 1.00 90.31 85 THR A C 1
ATOM 617 O O . THR A 1 85 ? 1.960 -1.910 20.158 1.00 90.31 85 THR A O 1
ATOM 620 N N . SER A 1 86 ? 1.131 -0.414 21.608 1.00 90.75 86 SER A N 1
ATOM 621 C CA . SER A 1 86 ? 0.654 -1.454 22.531 1.00 90.75 86 SER A CA 1
ATOM 622 C 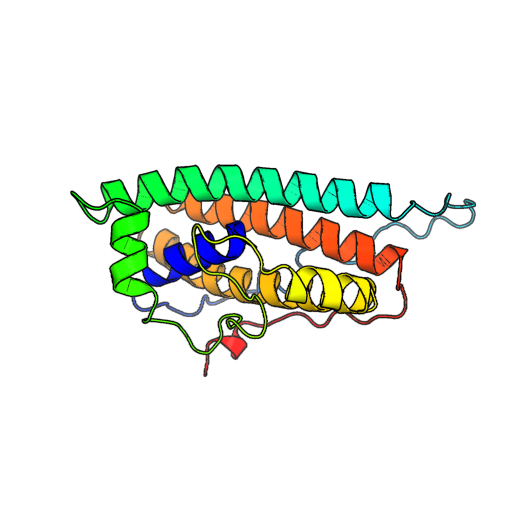C . SER A 1 86 ? -0.451 -2.308 21.914 1.00 90.75 86 SER A C 1
ATOM 624 O O . SER A 1 86 ? -0.487 -3.515 22.135 1.00 90.75 86 SER A O 1
ATOM 626 N N . HIS A 1 87 ? -1.314 -1.703 21.095 1.00 88.75 87 HIS A N 1
ATOM 627 C CA . HIS A 1 87 ? -2.318 -2.433 20.333 1.00 88.75 87 HIS A CA 1
ATOM 628 C C . HIS A 1 87 ? -1.670 -3.344 19.281 1.00 88.75 87 HIS A C 1
ATOM 630 O O . HIS A 1 87 ? -2.031 -4.510 19.183 1.00 88.75 87 HIS A O 1
ATOM 636 N N . HIS A 1 88 ? -0.676 -2.859 18.533 1.00 88.19 88 HIS A N 1
ATOM 637 C CA . HIS A 1 88 ? 0.043 -3.679 17.560 1.00 88.19 88 HIS A CA 1
ATOM 638 C C . HIS A 1 88 ? 0.708 -4.893 18.217 1.00 88.19 88 HIS A C 1
ATOM 640 O O . HIS A 1 88 ? 0.529 -6.003 17.734 1.00 88.19 88 HIS A O 1
ATOM 646 N N . GLU A 1 89 ? 1.418 -4.708 19.330 1.00 88.69 89 GLU A N 1
ATOM 647 C CA . GLU A 1 89 ? 2.124 -5.796 20.020 1.00 88.69 89 GLU A CA 1
ATOM 648 C C . GLU A 1 89 ? 1.201 -6.932 20.475 1.00 88.69 89 GLU A C 1
ATOM 650 O O . GLU A 1 89 ? 1.580 -8.100 20.415 1.00 88.69 89 GLU A O 1
ATOM 655 N N . GLU A 1 90 ? -0.022 -6.605 20.892 1.00 87.75 90 GLU A N 1
ATOM 656 C CA . GLU A 1 90 ? -1.026 -7.592 21.297 1.00 87.75 90 GLU A CA 1
ATOM 657 C C . GLU A 1 90 ? -1.588 -8.377 20.103 1.00 87.75 90 GLU A C 1
ATOM 659 O O . GLU A 1 90 ? -1.853 -9.573 20.216 1.00 87.75 90 GLU A O 1
ATOM 664 N N . TRP A 1 91 ? -1.744 -7.719 18.951 1.00 83.94 91 TRP A N 1
ATOM 665 C CA . TRP A 1 91 ? -2.434 -8.275 17.785 1.00 83.94 91 TRP A CA 1
ATOM 666 C C . TRP A 1 91 ? -1.505 -8.699 16.642 1.00 83.94 91 TRP A C 1
ATOM 668 O O . TRP A 1 91 ? -1.984 -9.277 15.673 1.00 83.94 91 TRP A O 1
ATOM 678 N N . LYS A 1 92 ? -0.185 -8.487 16.732 1.00 83.12 92 LYS A N 1
ATOM 679 C CA . LYS A 1 92 ? 0.774 -8.769 15.641 1.00 83.12 92 LYS A CA 1
ATOM 680 C C . LYS A 1 92 ? 0.811 -10.231 15.187 1.00 83.12 92 LYS A C 1
ATOM 682 O O . LYS A 1 92 ? 1.203 -10.506 14.057 1.00 83.12 92 LYS A O 1
ATOM 687 N N . HIS A 1 93 ? 0.398 -11.160 16.049 1.00 83.75 93 HIS A N 1
ATOM 688 C CA . HIS A 1 93 ? 0.300 -12.589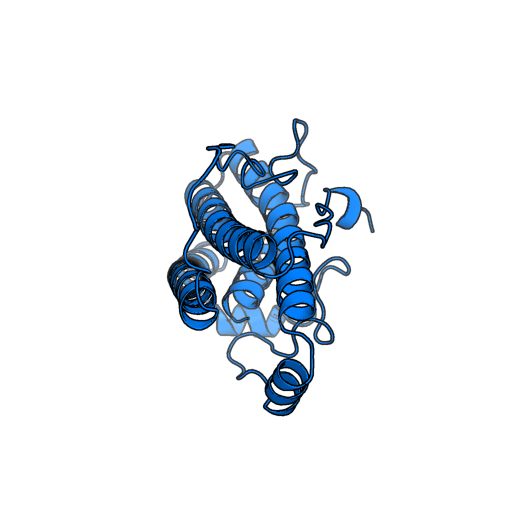 15.730 1.00 83.75 93 HIS A CA 1
ATOM 689 C C . HIS A 1 93 ? -1.075 -12.994 15.178 1.00 83.75 93 HIS A C 1
ATOM 691 O O . HIS A 1 93 ? -1.211 -14.076 14.611 1.00 83.75 93 HIS A O 1
ATOM 697 N N . THR A 1 94 ? -2.082 -12.129 15.311 1.00 82.88 94 THR A N 1
ATOM 698 C CA . THR A 1 94 ? -3.392 -12.302 14.687 1.00 82.88 94 THR A CA 1
ATOM 699 C C . THR A 1 94 ? -3.311 -11.713 13.294 1.00 82.88 94 THR A C 1
ATOM 701 O O . THR A 1 94 ? -3.196 -10.503 13.129 1.00 82.88 94 THR A O 1
ATOM 704 N N . ARG A 1 95 ? -3.339 -12.554 12.267 1.00 78.62 95 ARG A N 1
ATOM 705 C CA . ARG A 1 95 ? -3.151 -12.094 10.895 1.00 78.62 95 ARG A CA 1
ATOM 706 C C . ARG A 1 95 ? -4.046 -12.875 9.956 1.00 78.62 95 ARG A C 1
ATOM 708 O O . ARG A 1 95 ? -4.137 -14.090 10.059 1.00 78.62 95 ARG A O 1
ATOM 715 N N . TYR A 1 96 ? -4.689 -12.166 9.038 1.00 83.31 96 TYR A N 1
ATOM 716 C CA . TYR A 1 96 ? -5.427 -12.810 7.964 1.00 83.31 96 TYR A CA 1
ATOM 717 C C . TYR A 1 96 ? -4.457 -13.455 6.967 1.00 83.31 96 TYR A C 1
ATOM 719 O O . TYR A 1 96 ? -3.505 -12.806 6.524 1.00 83.31 96 TYR A O 1
ATOM 727 N N . ASP A 1 97 ? -4.726 -14.699 6.571 1.00 86.94 97 ASP A N 1
ATOM 728 C CA . ASP A 1 97 ? -3.854 -15.480 5.681 1.00 86.94 97 ASP A CA 1
ATOM 729 C C . ASP A 1 97 ? -3.682 -14.848 4.295 1.00 86.94 97 ASP A C 1
ATOM 731 O O . ASP A 1 97 ? -2.653 -15.018 3.643 1.00 86.94 97 ASP A O 1
ATOM 735 N N . TRP A 1 98 ? -4.667 -14.061 3.864 1.00 86.75 98 TRP A N 1
ATOM 736 C CA . TRP A 1 98 ? -4.669 -13.376 2.576 1.00 86.75 98 TRP A CA 1
ATOM 737 C C . TRP A 1 9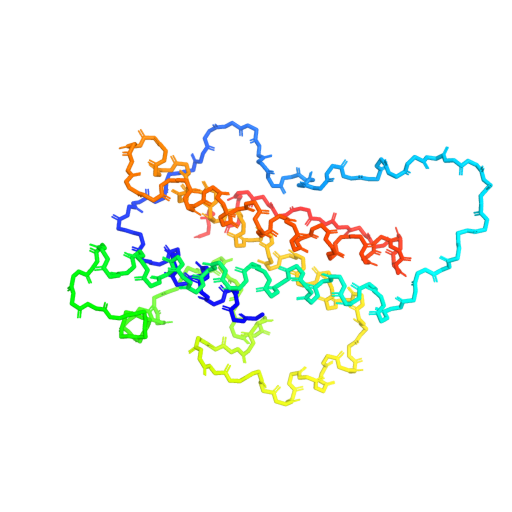8 ? -3.826 -12.093 2.538 1.00 86.75 98 TRP A C 1
ATOM 739 O O . TRP A 1 98 ? -3.632 -11.528 1.460 1.00 86.75 98 TRP A O 1
ATOM 749 N N . LEU A 1 99 ? -3.316 -11.606 3.675 1.00 86.81 99 LEU A N 1
ATOM 750 C CA . LEU A 1 99 ? -2.410 -10.453 3.696 1.00 86.81 99 LEU A CA 1
ATOM 751 C C . LEU A 1 99 ? -1.003 -10.838 3.172 1.00 86.81 99 LEU A C 1
ATOM 753 O O . LEU A 1 99 ? -0.619 -12.007 3.245 1.00 86.81 99 LEU A O 1
ATOM 757 N N . PRO A 1 100 ? -0.178 -9.873 2.713 1.00 87.12 100 PRO A N 1
ATOM 758 C CA . PRO A 1 100 ? 1.247 -10.094 2.412 1.00 87.12 100 PRO A CA 1
ATOM 759 C C . PRO A 1 100 ? 2.060 -10.425 3.670 1.00 87.12 100 PRO A C 1
ATOM 761 O O . PRO A 1 100 ? 1.901 -9.751 4.695 1.00 87.12 100 PRO A O 1
ATOM 764 N N . THR A 1 101 ? 2.846 -11.501 3.632 1.00 86.25 101 THR A N 1
ATOM 765 C CA . THR A 1 101 ? 3.577 -12.098 4.770 1.00 86.25 101 THR A CA 1
ATOM 766 C C . THR A 1 101 ? 4.939 -11.445 4.989 1.00 86.25 101 THR A C 1
ATOM 768 O O . THR A 1 101 ? 5.374 -10.631 4.184 1.00 86.25 101 THR A O 1
ATOM 771 N N . GLU A 1 102 ? 5.665 -11.852 6.034 1.00 84.00 102 GLU A N 1
ATOM 772 C CA . GLU A 1 102 ? 7.067 -11.447 6.224 1.00 84.00 102 GLU A CA 1
ATOM 773 C C . GLU A 1 102 ? 7.985 -11.901 5.078 1.00 84.00 102 GLU A C 1
ATOM 775 O O . GLU A 1 102 ? 9.018 -11.286 4.845 1.00 84.00 102 GLU A O 1
ATOM 780 N N . LYS A 1 103 ? 7.603 -12.932 4.310 1.00 82.75 103 LYS A N 1
ATOM 781 C CA . LYS A 1 103 ? 8.335 -13.308 3.088 1.00 82.75 103 LYS A CA 1
ATOM 782 C C . LYS A 1 103 ? 8.153 -12.278 1.973 1.00 82.75 103 LYS A C 1
ATOM 784 O O . LYS A 1 103 ? 9.040 -12.110 1.146 1.00 82.75 103 LYS A O 1
ATOM 789 N N . ASP A 1 104 ? 7.001 -11.616 1.954 1.00 83.25 104 ASP A N 1
ATOM 790 C CA . ASP A 1 104 ? 6.631 -10.620 0.951 1.00 83.25 104 ASP A CA 1
ATOM 791 C C . ASP A 1 104 ? 7.108 -9.215 1.356 1.00 83.25 104 ASP A C 1
ATOM 793 O O . ASP A 1 104 ? 7.574 -8.434 0.526 1.00 83.25 104 ASP A O 1
ATOM 797 N N . ILE A 1 105 ? 6.976 -8.891 2.647 1.00 83.62 105 ILE A N 1
ATOM 798 C CA . ILE A 1 105 ? 7.336 -7.617 3.273 1.00 83.62 105 ILE A CA 1
ATOM 799 C C . ILE A 1 105 ? 8.047 -7.939 4.600 1.00 83.62 105 ILE A C 1
ATOM 801 O O . ILE A 1 105 ? 7.378 -8.077 5.625 1.00 83.62 105 ILE A O 1
ATOM 805 N N . PRO A 1 106 ? 9.387 -8.041 4.622 1.00 83.69 106 PRO A N 1
ATOM 806 C CA . PRO A 1 106 ? 10.139 -8.536 5.779 1.00 83.69 106 PRO A CA 1
ATOM 807 C C . PRO A 1 106 ? 10.347 -7.460 6.852 1.00 83.69 106 PRO A C 1
ATOM 809 O O . PRO A 1 106 ? 11.475 -7.148 7.217 1.00 83.69 106 PRO A O 1
ATOM 812 N N . LYS A 1 107 ? 9.268 -6.834 7.329 1.00 82.25 107 LYS A N 1
ATOM 813 C CA . LYS A 1 107 ? 9.293 -5.969 8.517 1.00 82.25 107 LYS A CA 1
ATOM 814 C C . LYS A 1 107 ? 7.931 -5.861 9.179 1.00 82.25 107 LYS A C 1
ATOM 816 O O . LYS A 1 107 ? 6.905 -5.844 8.494 1.00 82.25 107 LYS A O 1
ATOM 821 N N . THR A 1 108 ? 7.941 -5.663 10.491 1.00 82.75 108 THR A N 1
ATOM 822 C CA . THR A 1 108 ? 6.755 -5.286 11.263 1.00 82.75 108 THR A CA 1
ATOM 823 C C . THR A 1 108 ? 6.711 -3.773 11.522 1.00 82.75 108 THR A C 1
ATOM 825 O O . THR A 1 108 ? 7.503 -2.989 10.977 1.00 82.75 108 THR A O 1
ATOM 828 N N . LEU A 1 109 ? 5.707 -3.318 12.275 1.00 82.00 109 LEU A N 1
ATOM 829 C CA . LEU A 1 109 ? 5.531 -1.900 12.560 1.00 82.00 109 LEU A CA 1
ATOM 830 C C . LEU A 1 109 ? 6.632 -1.404 13.507 1.00 82.00 109 LEU A C 1
ATOM 832 O O . LEU A 1 109 ? 6.821 -1.945 14.586 1.00 82.00 109 LEU A O 1
ATOM 836 N N . GLY A 1 110 ? 7.319 -0.327 13.123 1.00 79.62 110 GLY A N 1
ATOM 837 C CA . GLY A 1 110 ? 8.404 0.256 13.922 1.00 79.62 110 GLY A CA 1
ATOM 838 C C . GLY A 1 110 ? 9.776 -0.386 13.697 1.00 79.62 110 GLY A C 1
ATOM 839 O O . GLY A 1 110 ? 10.768 0.124 14.209 1.00 79.62 110 GLY A O 1
ATOM 840 N N . GLU A 1 111 ? 9.861 -1.443 12.888 1.00 85.81 111 GLU A N 1
ATOM 841 C CA . GLU A 1 111 ? 11.131 -2.070 12.518 1.00 85.81 111 GLU A CA 1
ATOM 842 C C . GLU A 1 111 ? 11.718 -1.476 11.237 1.00 85.81 111 GLU A C 1
ATOM 844 O O . GLU A 1 111 ? 11.001 -1.102 10.305 1.00 85.81 111 GLU A O 1
ATOM 849 N N . THR A 1 112 ? 13.043 -1.429 11.141 1.00 85.19 112 THR A N 1
ATOM 850 C CA . THR A 1 112 ? 13.735 -1.070 9.896 1.00 85.19 112 THR A CA 1
ATOM 851 C C . THR A 1 112 ? 13.652 -2.226 8.900 1.00 85.19 112 THR A C 1
ATOM 853 O O . THR A 1 112 ? 13.709 -3.389 9.286 1.00 85.19 112 THR A O 1
ATOM 856 N N . THR A 1 113 ? 13.536 -1.919 7.604 1.00 83.44 113 THR A N 1
ATOM 857 C CA . THR A 1 113 ? 13.653 -2.949 6.561 1.00 83.44 113 THR A CA 1
ATOM 858 C C . THR A 1 113 ? 15.047 -3.594 6.640 1.00 83.44 113 THR A C 1
ATOM 860 O O . THR A 1 113 ? 16.027 -2.851 6.616 1.00 83.44 113 THR A O 1
ATOM 863 N N . PRO A 1 114 ? 15.168 -4.929 6.702 1.00 86.69 114 PRO A N 1
ATOM 864 C CA . PRO A 1 114 ? 16.460 -5.598 6.778 1.00 86.69 114 PRO A CA 1
ATOM 865 C C . PRO A 1 114 ? 17.358 -5.313 5.568 1.00 86.69 114 PRO A C 1
ATOM 867 O O . PRO A 1 114 ? 16.898 -5.338 4.426 1.00 86.69 114 PRO A O 1
ATOM 870 N N . ASP A 1 115 ? 18.659 -5.134 5.807 1.00 85.25 115 ASP A N 1
ATOM 871 C CA . ASP A 1 115 ? 19.639 -4.835 4.751 1.00 85.25 115 ASP A CA 1
ATOM 872 C C . ASP A 1 115 ? 19.704 -5.910 3.663 1.00 85.25 115 ASP A C 1
ATOM 874 O O . ASP A 1 115 ? 19.933 -5.589 2.500 1.00 85.25 115 ASP A O 1
ATOM 878 N N . HIS A 1 116 ? 19.511 -7.185 4.022 1.00 83.06 116 HIS A N 1
ATOM 879 C CA . HIS A 1 116 ? 19.506 -8.274 3.042 1.00 83.06 116 HIS A CA 1
ATOM 880 C C . HIS A 1 116 ? 18.366 -8.097 2.038 1.00 83.06 116 HIS A C 1
ATOM 882 O O . HIS A 1 116 ? 18.608 -8.197 0.849 1.00 83.06 116 HIS A O 1
ATOM 888 N N . HIS A 1 117 ? 17.175 -7.695 2.488 1.00 80.31 117 HIS A N 1
ATOM 889 C CA . HIS A 1 117 ? 16.061 -7.435 1.586 1.00 80.31 117 HIS A CA 1
ATOM 890 C C . HIS A 1 117 ? 16.368 -6.268 0.643 1.00 80.31 117 HIS A C 1
ATOM 892 O O . HIS A 1 117 ? 16.050 -6.331 -0.534 1.00 80.31 117 HIS A O 1
ATOM 898 N N . LEU A 1 118 ? 17.031 -5.211 1.126 1.00 77.38 118 LEU A N 1
ATOM 899 C CA . LEU A 1 118 ? 17.448 -4.096 0.268 1.00 77.38 118 LEU A CA 1
ATOM 900 C C . LEU A 1 118 ? 18.499 -4.516 -0.773 1.00 77.38 118 LEU A C 1
ATOM 902 O O . LEU A 1 118 ? 18.496 -3.983 -1.880 1.00 77.38 118 LEU A O 1
ATOM 906 N N . LYS A 1 119 ? 19.381 -5.461 -0.430 1.00 79.31 119 LYS A N 1
ATOM 907 C CA . LYS A 1 119 ? 20.353 -6.052 -1.363 1.00 79.31 119 LYS A CA 1
ATOM 908 C C . LYS A 1 119 ? 19.671 -6.964 -2.372 1.00 79.31 119 LYS A C 1
ATOM 910 O O . LYS A 1 119 ? 19.892 -6.782 -3.559 1.00 79.31 119 LYS A O 1
ATOM 915 N N . ASP A 1 120 ? 18.782 -7.841 -1.917 1.00 76.94 120 ASP A N 1
ATOM 916 C CA . ASP A 1 120 ? 17.969 -8.691 -2.784 1.00 76.94 120 ASP A CA 1
ATOM 917 C C . ASP A 1 120 ? 17.167 -7.825 -3.760 1.00 76.94 120 ASP A C 1
ATOM 919 O O . ASP A 1 120 ? 17.089 -8.144 -4.932 1.00 76.94 120 ASP A O 1
ATOM 923 N N . LEU A 1 121 ? 16.630 -6.681 -3.322 1.00 73.00 121 LEU A N 1
ATOM 924 C CA . LEU A 1 121 ? 15.968 -5.710 -4.200 1.00 73.00 121 LEU A CA 1
ATOM 925 C C . LEU A 1 121 ? 16.901 -5.040 -5.210 1.00 73.00 121 LEU A C 1
ATOM 927 O O . LEU A 1 121 ? 16.444 -4.669 -6.286 1.00 73.00 121 LEU A O 1
ATOM 931 N N . ALA A 1 122 ? 18.170 -4.842 -4.860 1.00 69.81 122 ALA A N 1
ATOM 932 C CA . ALA A 1 122 ? 19.175 -4.337 -5.789 1.00 69.81 122 ALA A CA 1
ATOM 933 C C . ALA A 1 122 ? 19.611 -5.411 -6.804 1.00 69.81 122 ALA A C 1
ATOM 935 O O . ALA A 1 122 ? 20.057 -5.063 -7.896 1.00 69.81 122 ALA A O 1
ATOM 936 N N . GLU A 1 123 ? 19.490 -6.691 -6.445 1.00 69.25 123 GLU A N 1
ATOM 937 C CA . GLU A 1 123 ? 19.766 -7.847 -7.306 1.00 69.25 123 GLU A CA 1
ATOM 938 C C . GLU A 1 123 ? 18.545 -8.267 -8.148 1.00 69.25 123 GLU A C 1
ATOM 940 O O . GLU A 1 123 ? 18.700 -8.741 -9.273 1.00 69.25 123 GLU A O 1
ATOM 945 N N . LEU A 1 124 ? 17.330 -8.075 -7.628 1.00 69.06 124 LEU A N 1
ATOM 946 C CA . LEU A 1 124 ? 16.061 -8.271 -8.321 1.00 69.06 124 LEU A CA 1
ATOM 947 C C . LEU A 1 124 ? 15.871 -7.197 -9.395 1.00 69.06 124 LEU A C 1
ATOM 949 O O . LEU A 1 124 ? 16.179 -6.021 -9.202 1.00 69.06 124 LEU A O 1
ATOM 953 N N . GLU A 1 125 ? 15.265 -7.579 -10.518 1.00 81.75 125 GLU A N 1
ATOM 954 C CA . GLU A 1 125 ? 14.829 -6.600 -11.509 1.00 81.75 125 GLU A CA 1
ATOM 955 C C . GLU A 1 125 ? 13.762 -5.682 -10.892 1.00 81.75 125 GLU A C 1
ATOM 957 O O . GLU A 1 125 ? 12.739 -6.142 -10.373 1.00 81.75 125 GLU A O 1
ATOM 962 N N . LEU A 1 126 ? 13.991 -4.367 -10.966 1.00 86.62 126 LEU A N 1
ATOM 963 C CA . LEU A 1 126 ? 13.109 -3.341 -10.399 1.00 86.62 126 LEU A CA 1
ATOM 964 C C . LEU A 1 126 ? 11.640 -3.525 -10.829 1.00 86.62 126 LEU A C 1
ATOM 966 O O . LEU A 1 126 ? 10.728 -3.279 -10.041 1.00 86.62 126 LEU A O 1
ATOM 970 N N . ASP A 1 127 ? 11.395 -4.020 -12.040 1.00 90.69 127 ASP A N 1
ATOM 971 C CA . ASP A 1 127 ? 10.044 -4.237 -12.564 1.00 90.69 127 ASP A CA 1
ATOM 972 C C . ASP A 1 127 ? 9.317 -5.381 -11.845 1.00 90.69 127 ASP A C 1
ATOM 974 O O . ASP A 1 127 ? 8.134 -5.257 -11.518 1.00 90.69 127 ASP A O 1
ATOM 978 N N . ALA A 1 128 ? 10.027 -6.458 -11.496 1.00 90.31 128 ALA A N 1
ATOM 979 C CA . ALA A 1 128 ? 9.473 -7.553 -10.702 1.00 90.31 128 ALA A CA 1
ATOM 980 C C . ALA A 1 128 ? 9.106 -7.085 -9.283 1.00 90.31 128 ALA A C 1
ATOM 982 O O . ALA A 1 128 ? 8.061 -7.466 -8.737 1.00 90.31 128 ALA A O 1
ATOM 983 N N . PHE A 1 129 ? 9.927 -6.209 -8.698 1.00 88.62 129 PHE A N 1
ATOM 984 C CA . PHE A 1 129 ? 9.627 -5.604 -7.404 1.00 88.62 129 PHE A CA 1
ATOM 985 C C . PHE A 1 129 ? 8.420 -4.661 -7.459 1.00 88.62 129 PHE A C 1
ATOM 987 O O . PHE A 1 129 ? 7.548 -4.724 -6.586 1.00 88.62 129 PHE A O 1
ATOM 994 N N . LEU A 1 130 ? 8.341 -3.799 -8.477 1.00 91.88 130 LEU A N 1
ATOM 995 C CA . LEU A 1 130 ? 7.205 -2.898 -8.674 1.00 91.88 130 LEU A CA 1
ATOM 996 C C . LEU A 1 130 ? 5.907 -3.689 -8.880 1.00 91.88 130 LEU A C 1
ATOM 998 O O . LEU A 1 130 ? 4.892 -3.359 -8.266 1.00 91.88 130 LEU A O 1
ATOM 1002 N N . LEU A 1 131 ? 5.947 -4.774 -9.659 1.00 93.50 131 LEU A N 1
ATOM 1003 C CA . LEU A 1 131 ? 4.797 -5.651 -9.882 1.00 93.50 131 LEU A CA 1
ATOM 1004 C C . LEU A 1 131 ? 4.333 -6.331 -8.585 1.00 93.50 131 LEU A C 1
ATOM 1006 O O . LEU A 1 131 ? 3.140 -6.343 -8.276 1.00 93.50 131 LEU A O 1
ATOM 1010 N N . SER A 1 132 ? 5.273 -6.848 -7.792 1.00 91.12 132 SER A N 1
ATOM 1011 C CA . SER A 1 132 ? 4.967 -7.458 -6.491 1.00 91.12 132 SER A CA 1
ATOM 1012 C C . SER A 1 132 ? 4.385 -6.429 -5.518 1.00 91.12 132 SER A C 1
ATOM 1014 O O . SER A 1 132 ? 3.364 -6.678 -4.876 1.00 91.12 132 SER A O 1
ATOM 1016 N N . SER A 1 133 ? 4.973 -5.231 -5.476 1.00 90.94 133 SER A N 1
ATOM 1017 C CA . SER A 1 133 ? 4.495 -4.115 -4.655 1.00 90.94 133 SER A CA 1
ATOM 1018 C C . SER A 1 133 ? 3.076 -3.698 -5.027 1.00 90.94 133 SER A C 1
ATOM 1020 O O . SER A 1 133 ? 2.251 -3.503 -4.133 1.00 90.94 133 SER A O 1
ATOM 1022 N N . TYR A 1 134 ? 2.769 -3.609 -6.327 1.00 93.81 134 TYR A N 1
ATOM 1023 C CA . TYR A 1 134 ? 1.418 -3.333 -6.816 1.00 93.81 134 TYR A CA 1
ATOM 1024 C C . TYR A 1 134 ? 0.428 -4.369 -6.284 1.00 93.81 134 TYR A C 1
ATOM 1026 O O . TYR A 1 134 ? -0.579 -4.007 -5.675 1.00 93.81 134 TYR A O 1
ATOM 1034 N N . ARG A 1 135 ? 0.754 -5.661 -6.421 1.00 93.75 135 ARG A N 1
ATOM 1035 C CA . ARG A 1 135 ? -0.088 -6.755 -5.923 1.00 93.75 135 ARG A CA 1
ATOM 1036 C C . ARG A 1 135 ? -0.339 -6.640 -4.418 1.00 93.75 135 ARG A C 1
ATOM 1038 O O . ARG A 1 135 ? -1.483 -6.751 -3.991 1.00 93.75 135 ARG A O 1
ATOM 1045 N N . TYR A 1 136 ? 0.688 -6.373 -3.609 1.00 91.69 136 TYR A N 1
ATOM 1046 C CA . TYR A 1 136 ? 0.535 -6.226 -2.153 1.00 91.69 136 TYR A CA 1
ATOM 1047 C C . TYR A 1 136 ? -0.344 -5.031 -1.772 1.00 91.69 136 TYR A C 1
ATOM 1049 O O . TYR A 1 136 ? -1.243 -5.159 -0.937 1.00 91.69 136 TYR A O 1
ATOM 1057 N N . LEU A 1 137 ? -0.107 -3.878 -2.403 1.00 92.94 137 LEU A N 1
ATOM 1058 C CA . LEU A 1 137 ? -0.897 -2.664 -2.206 1.00 92.94 137 LEU A CA 1
ATOM 1059 C C . LEU A 1 137 ? -2.365 -2.898 -2.584 1.00 92.94 137 LEU A C 1
ATOM 1061 O O . LEU A 1 137 ? -3.264 -2.493 -1.843 1.00 92.94 137 LEU A O 1
ATOM 1065 N N . GLN A 1 138 ? -2.622 -3.585 -3.697 1.00 93.94 138 GLN A N 1
ATOM 1066 C CA . GLN A 1 138 ? -3.974 -3.870 -4.168 1.00 93.94 138 GLN A CA 1
ATOM 1067 C C . GLN A 1 138 ? -4.686 -4.875 -3.259 1.00 93.94 138 GLN A C 1
ATOM 1069 O O . GLN A 1 138 ? -5.829 -4.629 -2.886 1.00 93.94 138 GLN A O 1
ATOM 1074 N N . THR A 1 139 ? -4.011 -5.934 -2.799 1.00 92.94 139 THR A N 1
ATOM 1075 C CA . THR A 1 139 ? -4.560 -6.868 -1.798 1.00 92.94 139 THR A CA 1
ATOM 1076 C C . THR A 1 139 ? -5.033 -6.133 -0.544 1.00 92.94 139 THR A C 1
ATOM 1078 O O . THR A 1 139 ? -6.161 -6.324 -0.090 1.00 92.94 139 THR A O 1
ATOM 1081 N N . ILE A 1 140 ? -4.203 -5.234 -0.011 1.00 90.62 140 ILE A N 1
ATOM 1082 C CA . ILE A 1 140 ? -4.553 -4.430 1.166 1.00 90.62 140 ILE A CA 1
ATOM 1083 C C . ILE A 1 140 ? -5.712 -3.470 0.856 1.00 90.62 140 ILE A C 1
ATOM 1085 O O . ILE A 1 140 ? -6.595 -3.281 1.691 1.00 90.62 140 ILE A O 1
ATOM 1089 N N . SER A 1 141 ? -5.754 -2.908 -0.354 1.00 91.69 141 SER A N 1
ATOM 1090 C CA . SER A 1 141 ? -6.831 -2.014 -0.805 1.00 91.69 141 SER A CA 1
ATOM 1091 C C . SER A 1 141 ? -8.192 -2.701 -0.831 1.00 91.69 141 SER A C 1
ATOM 1093 O O . SER A 1 141 ? -9.192 -2.125 -0.396 1.00 91.69 141 SER A O 1
ATOM 1095 N N . VAL A 1 142 ? -8.219 -3.943 -1.316 1.00 91.19 142 VAL A N 1
ATOM 1096 C CA . VAL A 1 142 ? -9.419 -4.777 -1.369 1.00 91.19 142 VAL A CA 1
ATOM 1097 C C . VAL A 1 142 ? -9.898 -5.123 0.048 1.00 91.19 142 VAL A C 1
ATOM 1099 O O . VAL A 1 142 ? -11.093 -5.035 0.315 1.00 91.19 142 VAL A O 1
ATOM 1102 N N . GLY A 1 143 ? -8.992 -5.427 0.984 1.00 89.19 143 GLY A N 1
ATOM 1103 C CA . GLY A 1 143 ? -9.350 -5.602 2.399 1.00 89.19 143 GLY A CA 1
ATOM 1104 C C . GLY A 1 143 ? -9.934 -4.334 3.027 1.00 89.19 143 GLY A C 1
ATOM 1105 O O . GLY A 1 143 ? -10.983 -4.359 3.671 1.00 89.19 143 GLY A O 1
ATOM 1106 N N . LEU A 1 144 ? -9.303 -3.188 2.763 1.00 90.62 144 LEU A N 1
ATOM 1107 C CA . LEU A 1 144 ? -9.754 -1.885 3.254 1.00 90.62 144 LEU A CA 1
ATOM 1108 C C . LEU A 1 144 ? -11.117 -1.475 2.677 1.00 90.62 144 LEU A C 1
ATOM 1110 O O . LEU A 1 144 ? -11.868 -0.751 3.326 1.00 90.62 144 LEU A O 1
ATOM 1114 N N . GLU A 1 145 ? -11.458 -1.960 1.480 1.00 90.69 145 GLU A N 1
ATOM 1115 C CA . GLU A 1 145 ? -12.791 -1.821 0.885 1.00 90.69 145 GLU A CA 1
ATOM 1116 C C . GLU A 1 145 ? -13.882 -2.436 1.744 1.00 90.69 145 GLU A C 1
ATOM 1118 O O . GLU A 1 145 ? -14.924 -1.807 1.917 1.00 90.69 145 GLU A O 1
ATOM 1123 N N . GLN A 1 146 ? -13.645 -3.623 2.300 1.00 86.44 146 GLN A N 1
ATOM 1124 C CA . GLN A 1 146 ? -14.632 -4.281 3.151 1.00 86.44 146 GLN A CA 1
ATOM 1125 C C . GLN A 1 146 ? -14.843 -3.497 4.442 1.00 86.44 146 GLN A C 1
ATOM 1127 O O . GLN A 1 146 ? -15.976 -3.185 4.800 1.00 86.44 146 GLN A O 1
ATOM 1132 N N . VAL A 1 147 ? -13.749 -3.074 5.081 1.00 87.81 147 VAL A N 1
ATOM 1133 C CA . VAL A 1 147 ? -13.818 -2.261 6.301 1.00 87.81 147 VAL A CA 1
ATOM 1134 C C . VAL A 1 147 ? -14.553 -0.948 6.054 1.00 87.81 147 VAL A C 1
ATOM 1136 O O . VAL A 1 147 ? -15.451 -0.594 6.817 1.00 87.81 147 VAL A O 1
ATOM 1139 N N . HIS A 1 148 ? -14.205 -0.224 4.988 1.00 89.00 148 HIS A N 1
ATOM 1140 C CA . HIS A 1 148 ? -14.883 1.026 4.662 1.00 89.00 148 HIS A CA 1
ATOM 1141 C C . HIS A 1 148 ? -16.371 0.793 4.371 1.00 89.00 148 HIS A C 1
ATOM 1143 O O . HIS A 1 148 ? -17.211 1.505 4.917 1.00 89.00 148 HIS A O 1
ATOM 1149 N N . HIS A 1 149 ? -16.705 -0.237 3.588 1.00 87.56 149 HIS A N 1
ATOM 1150 C CA . HIS A 1 149 ? -18.090 -0.592 3.287 1.00 87.56 149 HIS A CA 1
ATOM 1151 C C . HIS A 1 149 ? -18.910 -0.855 4.554 1.00 87.56 149 HIS A C 1
ATOM 1153 O O . HIS A 1 149 ? -20.006 -0.309 4.701 1.00 87.56 149 HIS A O 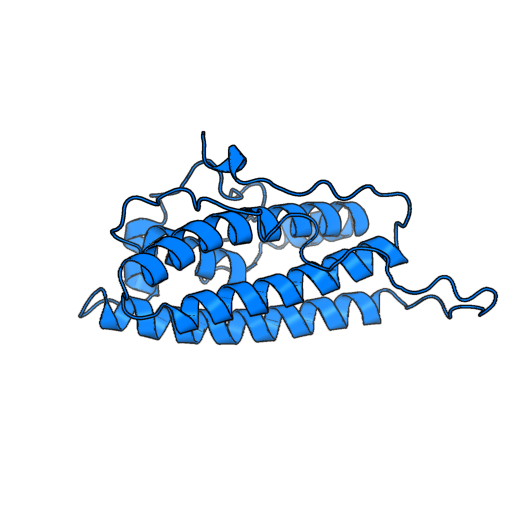1
ATOM 1159 N N . ASP A 1 150 ? -18.366 -1.624 5.498 1.00 85.50 150 ASP A N 1
ATOM 1160 C CA . ASP A 1 150 ? -19.034 -1.903 6.767 1.00 85.50 150 ASP A CA 1
ATOM 1161 C C . ASP A 1 150 ? -19.201 -0.648 7.617 1.00 85.50 150 ASP A C 1
ATOM 1163 O O . ASP A 1 150 ? -20.272 -0.433 8.192 1.00 85.50 150 ASP A O 1
ATOM 1167 N N . LYS A 1 151 ? -18.182 0.215 7.669 1.00 84.62 151 LYS A N 1
ATOM 1168 C CA . LYS A 1 151 ? -18.263 1.491 8.389 1.00 84.62 151 LYS A CA 1
ATOM 1169 C C . LYS A 1 151 ? -19.337 2.400 7.801 1.00 84.62 151 LYS A C 1
ATOM 1171 O O . LYS A 1 151 ? -20.131 2.950 8.562 1.00 84.62 151 LYS A O 1
ATOM 1176 N N . THR A 1 152 ? -19.421 2.501 6.476 1.00 85.69 152 THR A N 1
ATOM 1177 C CA . THR A 1 152 ? -20.457 3.288 5.796 1.00 85.69 152 THR A CA 1
ATOM 1178 C C . THR A 1 152 ? -21.850 2.715 6.038 1.00 85.69 152 THR A C 1
ATOM 1180 O O . THR A 1 152 ? -22.760 3.457 6.399 1.00 85.69 152 THR A O 1
ATOM 1183 N N . ARG A 1 153 ? -22.033 1.397 5.889 1.00 86.12 153 ARG A N 1
ATOM 1184 C CA . ARG A 1 153 ? -23.339 0.735 6.050 1.00 86.12 153 ARG A CA 1
ATOM 1185 C C . ARG A 1 153 ? -23.938 0.944 7.441 1.00 86.12 153 ARG A C 1
ATOM 1187 O O . ARG A 1 153 ? -25.154 1.052 7.568 1.00 86.12 153 ARG A O 1
ATOM 1194 N N . HIS A 1 154 ? -23.092 0.990 8.465 1.00 84.56 154 HIS A N 1
ATOM 1195 C CA . HIS A 1 154 ? -23.512 1.176 9.853 1.00 84.56 154 HIS A CA 1
ATOM 1196 C C . HIS A 1 154 ? -23.413 2.633 10.331 1.00 84.56 154 HIS A C 1
ATOM 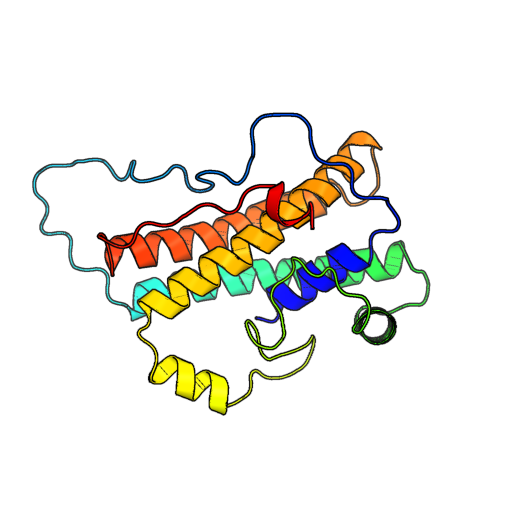1198 O O . HIS A 1 154 ? -23.592 2.878 11.522 1.00 84.56 154 HIS A O 1
ATOM 1204 N N . SER A 1 155 ? -23.111 3.591 9.442 1.00 83.56 155 SER A N 1
ATOM 1205 C CA . SER A 1 155 ? -22.864 5.001 9.793 1.00 83.56 155 SER A CA 1
ATOM 1206 C C . SER A 1 155 ? -21.884 5.155 10.965 1.00 83.56 155 SER A C 1
ATOM 1208 O O . SER A 1 155 ? -22.074 5.972 11.865 1.00 83.56 155 SER A O 1
ATOM 1210 N N . ALA A 1 156 ? -20.855 4.309 10.989 1.00 85.62 156 ALA A N 1
ATOM 1211 C CA . ALA A 1 156 ? -19.912 4.227 12.088 1.00 85.62 156 ALA A CA 1
ATOM 1212 C C . ALA A 1 156 ? -18.860 5.341 12.008 1.00 85.62 156 ALA A C 1
ATOM 1214 O O . ALA A 1 156 ? -18.504 5.823 10.929 1.00 85.62 156 ALA A O 1
ATOM 1215 N N . GLN A 1 157 ? -18.304 5.697 13.167 1.00 88.69 157 GLN A N 1
ATOM 1216 C CA . GLN A 1 157 ? -17.183 6.630 13.254 1.00 88.69 157 GLN A CA 1
ATOM 1217 C C . GLN A 1 157 ? -16.013 6.173 12.366 1.00 88.69 157 GLN A C 1
ATOM 1219 O O . GLN A 1 157 ? -15.769 4.969 12.207 1.00 88.69 157 GLN A O 1
ATOM 1224 N N . PHE A 1 158 ? -15.271 7.154 11.852 1.00 91.31 158 PHE A N 1
ATOM 1225 C CA . PHE A 1 158 ? -14.095 7.009 10.996 1.00 91.31 158 PHE A CA 1
ATOM 1226 C C . PHE A 1 158 ? -14.355 6.621 9.531 1.00 91.31 158 PHE A C 1
ATOM 1228 O O . PHE A 1 158 ? -13.407 6.325 8.804 1.00 91.31 158 PHE A O 1
ATOM 1235 N N . SER A 1 159 ? -15.612 6.591 9.063 1.00 90.62 159 SER A N 1
ATOM 1236 C CA . SER A 1 159 ? -15.906 6.216 7.667 1.00 90.62 159 SER A CA 1
ATOM 1237 C C . SER A 1 159 ? -15.190 7.117 6.652 1.00 90.62 159 SER A C 1
ATOM 1239 O O . SER A 1 159 ? -14.697 6.613 5.645 1.00 90.62 159 SER A O 1
ATOM 1241 N N . GLU A 1 160 ? -15.095 8.424 6.908 1.00 92.31 160 GLU A N 1
ATOM 1242 C CA . GLU A 1 160 ? -14.407 9.362 6.010 1.00 92.31 160 GLU A CA 1
ATOM 1243 C C . GLU A 1 160 ? -12.895 9.124 5.989 1.00 92.31 160 GLU A C 1
ATOM 1245 O O . GLU A 1 160 ? -12.266 9.159 4.933 1.00 92.31 160 GLU A O 1
ATOM 1250 N N . GLU A 1 161 ? -12.299 8.825 7.137 1.00 94.31 161 GLU A N 1
ATOM 1251 C CA . GLU A 1 161 ? -10.879 8.529 7.269 1.00 94.31 161 GLU A CA 1
ATOM 1252 C C . GLU A 1 161 ? -10.520 7.213 6.575 1.00 94.31 161 GLU A C 1
ATOM 1254 O O . GLU A 1 161 ? -9.490 7.137 5.900 1.00 94.31 161 GLU A O 1
ATOM 1259 N N . PHE A 1 162 ? -11.395 6.205 6.640 1.00 92.81 162 PHE A N 1
ATOM 1260 C CA . PHE A 1 162 ? -11.257 4.987 5.841 1.00 92.81 162 PHE A CA 1
ATOM 1261 C C . PHE A 1 162 ? -11.358 5.277 4.336 1.00 92.81 162 PHE A C 1
ATOM 1263 O O . PHE A 1 162 ? -10.528 4.781 3.569 1.00 92.81 162 PHE A O 1
ATOM 1270 N N . ALA A 1 163 ? -12.290 6.131 3.901 1.00 92.19 163 ALA A N 1
ATOM 1271 C CA . ALA A 1 163 ? -12.372 6.565 2.504 1.00 92.19 163 ALA A CA 1
ATOM 1272 C C . ALA A 1 163 ? -11.096 7.305 2.052 1.00 92.19 163 ALA A C 1
ATOM 1274 O O . ALA A 1 163 ? -10.573 7.062 0.961 1.00 92.19 163 ALA A O 1
ATOM 1275 N N . GLN A 1 164 ? -10.545 8.177 2.902 1.00 94.81 164 GLN A N 1
ATOM 1276 C CA . GLN A 1 164 ? -9.295 8.891 2.633 1.00 94.81 164 GLN A CA 1
ATOM 1277 C C . GLN A 1 164 ? -8.085 7.949 2.593 1.00 94.81 164 GLN A C 1
ATOM 1279 O O . GLN A 1 164 ? -7.217 8.114 1.731 1.00 94.81 164 GLN A O 1
ATOM 1284 N N . ALA A 1 165 ? -8.036 6.938 3.466 1.00 93.75 165 ALA A N 1
ATOM 1285 C CA . ALA A 1 165 ? -7.011 5.897 3.434 1.00 93.75 165 ALA A CA 1
ATOM 1286 C C . ALA A 1 165 ? -7.033 5.149 2.093 1.00 93.75 165 ALA A C 1
ATOM 1288 O O . ALA A 1 165 ? -5.987 4.997 1.457 1.00 93.75 165 ALA A O 1
ATOM 1289 N N . GLN A 1 166 ? -8.225 4.756 1.622 1.00 93.19 166 GLN A N 1
ATOM 1290 C CA . GLN A 1 166 ? -8.401 4.144 0.304 1.00 93.19 166 GLN A CA 1
ATOM 1291 C C . GLN A 1 166 ? -7.929 5.071 -0.818 1.00 93.19 166 GLN A C 1
ATOM 1293 O O . GLN A 1 166 ? -7.167 4.651 -1.687 1.00 93.19 166 GLN A O 1
ATOM 1298 N N . PHE A 1 167 ? -8.323 6.344 -0.792 1.00 94.06 167 PHE A N 1
ATOM 1299 C CA . PHE A 1 167 ? -7.905 7.309 -1.806 1.00 94.06 167 PHE A CA 1
ATOM 1300 C C . PHE A 1 167 ? -6.379 7.455 -1.876 1.00 94.06 167 PHE A C 1
ATOM 1302 O O . PHE A 1 167 ? -5.801 7.390 -2.960 1.00 94.06 167 PHE A O 1
ATOM 1309 N N . LYS A 1 168 ? -5.699 7.594 -0.733 1.00 94.88 168 LYS A N 1
ATOM 1310 C CA . LYS A 1 168 ? -4.233 7.718 -0.709 1.00 94.88 168 LYS A CA 1
ATOM 1311 C C . LYS A 1 168 ? -3.530 6.441 -1.147 1.00 94.88 168 LYS A C 1
ATOM 1313 O O . LYS A 1 168 ? -2.536 6.515 -1.862 1.00 94.88 168 LYS A O 1
ATOM 1318 N N . LEU A 1 169 ? -4.054 5.277 -0.773 1.00 94.25 169 LEU A N 1
ATOM 1319 C CA . LEU A 1 169 ? -3.527 3.996 -1.233 1.00 94.25 169 LEU A CA 1
ATOM 1320 C C . LEU A 1 169 ? -3.677 3.841 -2.757 1.00 94.25 169 LEU A C 1
ATOM 1322 O O . LEU A 1 169 ? -2.734 3.408 -3.416 1.00 94.25 169 LEU A O 1
ATOM 1326 N N . ARG A 1 170 ? -4.798 4.299 -3.333 1.00 94.69 170 ARG A N 1
ATOM 1327 C CA . ARG A 1 170 ? -4.974 4.383 -4.791 1.00 94.69 170 ARG A CA 1
ATOM 1328 C C . ARG A 1 170 ? -3.927 5.283 -5.444 1.00 94.69 170 ARG A C 1
ATOM 1330 O O . ARG A 1 170 ? -3.368 4.890 -6.458 1.00 94.69 170 ARG A O 1
ATOM 1337 N N . GLN A 1 171 ? -3.627 6.451 -4.871 1.00 95.06 171 GLN A N 1
ATOM 1338 C CA . GLN A 1 171 ? -2.577 7.328 -5.411 1.00 95.06 171 GLN A CA 1
ATOM 1339 C C . GLN A 1 171 ? -1.225 6.607 -5.488 1.00 95.06 171 GLN A C 1
ATOM 1341 O O . GLN A 1 171 ? -0.562 6.669 -6.517 1.00 95.06 171 GLN A O 1
ATOM 1346 N N . VAL A 1 172 ? -0.842 5.870 -4.438 1.00 96.31 172 VAL A N 1
ATOM 1347 C CA . VAL A 1 172 ? 0.399 5.075 -4.443 1.00 96.31 172 VAL A CA 1
ATOM 1348 C C . VAL A 1 172 ? 0.360 3.994 -5.525 1.00 96.31 172 VAL A C 1
ATOM 1350 O O . VAL A 1 172 ? 1.315 3.873 -6.287 1.00 96.31 172 VAL A O 1
ATOM 1353 N N . LEU A 1 173 ? -0.742 3.242 -5.620 1.00 95.00 173 LEU A N 1
ATOM 1354 C CA . LEU A 1 173 ? -0.931 2.217 -6.653 1.00 95.00 173 LEU A CA 1
ATOM 1355 C C . LEU A 1 173 ? -0.754 2.779 -8.064 1.00 95.00 173 LEU A C 1
ATOM 1357 O O . LEU A 1 173 ? -0.069 2.162 -8.874 1.00 95.00 173 LEU A O 1
ATOM 1361 N N . CYS A 1 174 ? -1.312 3.956 -8.344 1.00 95.00 174 CYS A N 1
ATOM 1362 C CA . CYS A 1 174 ? -1.243 4.545 -9.677 1.00 95.00 174 CYS A CA 1
ATOM 1363 C C . CYS A 1 174 ? 0.145 5.069 -10.042 1.00 95.00 174 CYS A C 1
ATOM 1365 O O . CYS A 1 174 ? 0.530 4.979 -11.205 1.00 95.00 174 CYS A O 1
ATOM 1367 N N . GLU A 1 175 ? 0.940 5.541 -9.079 1.00 95.69 175 GLU A N 1
ATOM 1368 C CA . GLU A 1 175 ? 2.348 5.857 -9.353 1.00 95.69 175 GLU A CA 1
ATOM 1369 C C . GLU A 1 175 ? 3.165 4.590 -9.652 1.00 95.69 175 GLU A C 1
ATOM 1371 O O . GLU A 1 175 ? 4.026 4.603 -10.532 1.00 95.69 175 GLU A O 1
ATOM 1376 N N . VAL A 1 176 ? 2.870 3.474 -8.972 1.00 95.25 176 VAL A N 1
ATOM 1377 C CA . VAL A 1 176 ? 3.509 2.176 -9.252 1.00 95.25 176 VAL A CA 1
ATOM 1378 C C . VAL A 1 176 ? 3.093 1.638 -10.629 1.00 95.25 176 VAL A C 1
ATOM 1380 O O . VAL A 1 176 ? 3.951 1.209 -11.397 1.00 95.25 176 VAL A O 1
ATOM 1383 N N . GLU A 1 177 ? 1.805 1.705 -10.977 1.00 93.75 177 GLU A N 1
ATOM 1384 C CA . GLU A 1 177 ? 1.279 1.310 -12.295 1.00 93.75 177 GLU A CA 1
ATOM 1385 C C . GLU A 1 177 ? 1.865 2.155 -13.431 1.00 93.75 177 GLU A C 1
ATOM 1387 O O . GLU A 1 177 ? 2.236 1.625 -14.480 1.00 93.75 177 GLU A O 1
ATOM 1392 N N . SER A 1 178 ? 1.993 3.464 -13.207 1.00 92.12 178 SER A N 1
ATOM 1393 C CA . SER A 1 178 ? 2.627 4.394 -14.140 1.00 92.12 178 SER A CA 1
ATOM 1394 C C . SER A 1 178 ? 4.094 4.025 -14.375 1.00 92.12 178 SER A C 1
ATOM 1396 O O . SER A 1 178 ? 4.525 3.907 -15.523 1.00 92.12 178 SER A O 1
ATOM 1398 N N . ALA A 1 179 ? 4.848 3.742 -13.307 1.00 92.31 179 ALA A N 1
ATOM 1399 C CA . ALA A 1 179 ? 6.237 3.305 -13.422 1.00 92.31 179 ALA A CA 1
ATOM 1400 C C . ALA A 1 179 ? 6.376 1.982 -14.192 1.00 92.31 179 ALA A C 1
ATOM 1402 O O . ALA A 1 179 ? 7.221 1.893 -15.080 1.00 92.31 179 ALA A O 1
ATOM 1403 N N . LEU A 1 180 ? 5.523 0.990 -13.912 1.00 92.25 180 LEU A N 1
ATOM 1404 C CA . LEU A 1 180 ? 5.484 -0.277 -14.655 1.00 92.25 180 LEU A CA 1
ATOM 1405 C C . LEU A 1 180 ? 5.140 -0.063 -16.131 1.00 92.25 180 LEU A C 1
ATOM 1407 O O . LEU A 1 180 ? 5.788 -0.632 -17.000 1.00 92.25 180 LEU A O 1
ATOM 1411 N N . THR A 1 181 ? 4.162 0.795 -16.424 1.00 90.50 181 THR A N 1
ATOM 1412 C CA . THR A 1 181 ? 3.732 1.089 -17.797 1.00 90.50 181 THR A CA 1
ATOM 1413 C C . THR A 1 181 ? 4.843 1.727 -18.629 1.00 90.50 181 THR A C 1
ATOM 1415 O O . THR A 1 181 ? 4.957 1.430 -19.817 1.00 90.50 181 THR A O 1
ATOM 1418 N N . VAL A 1 182 ? 5.650 2.597 -18.018 1.00 89.19 182 VAL A N 1
ATOM 1419 C CA . VAL A 1 182 ? 6.770 3.269 -18.690 1.00 89.19 182 VAL A CA 1
ATOM 1420 C C . VAL A 1 182 ? 7.968 2.333 -18.851 1.00 89.19 182 VAL A C 1
ATOM 1422 O O . VAL A 1 182 ? 8.573 2.303 -19.918 1.00 89.19 182 VAL A O 1
ATOM 1425 N N . ARG A 1 183 ? 8.322 1.584 -17.801 1.00 89.62 183 ARG A N 1
ATOM 1426 C CA . ARG A 1 183 ? 9.548 0.772 -17.765 1.00 89.62 183 ARG A CA 1
ATOM 1427 C C . ARG A 1 183 ? 9.403 -0.589 -18.434 1.00 89.62 183 ARG A C 1
ATOM 1429 O O . ARG A 1 183 ? 10.325 -1.043 -19.100 1.00 89.62 183 ARG A O 1
ATOM 1436 N N . ALA A 1 184 ? 8.249 -1.220 -18.257 1.00 89.12 184 ALA A N 1
ATOM 1437 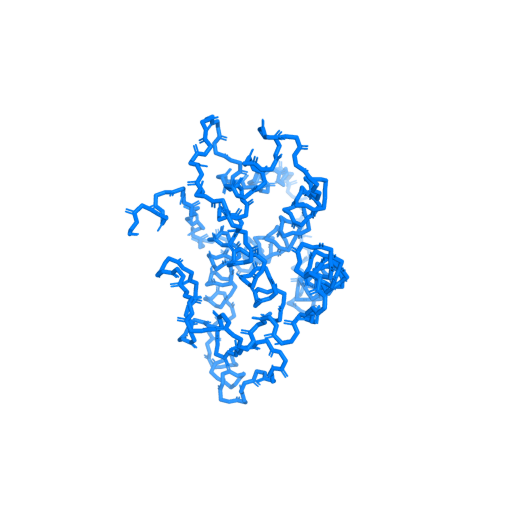C CA . ALA A 1 184 ? 7.980 -2.583 -18.687 1.00 89.12 184 ALA A CA 1
ATOM 1438 C C . ALA A 1 184 ? 6.580 -2.674 -19.323 1.00 89.12 184 ALA A C 1
ATOM 1440 O O . ALA A 1 184 ? 5.682 -3.320 -18.775 1.00 89.12 184 ALA A O 1
ATOM 1441 N N . PRO A 1 185 ? 6.365 -2.028 -20.487 1.00 87.50 185 PRO A N 1
ATOM 1442 C CA . PRO A 1 185 ? 5.047 -1.905 -21.117 1.00 87.50 185 PRO A CA 1
ATOM 1443 C C . PRO A 1 185 ? 4.392 -3.245 -21.487 1.00 87.50 185 PRO A C 1
ATOM 1445 O O . PRO A 1 185 ? 3.167 -3.278 -21.654 1.00 87.50 185 PRO A O 1
ATOM 1448 N N . ASP A 1 186 ? 5.193 -4.309 -21.600 1.00 88.88 186 ASP A N 1
ATOM 1449 C CA . ASP A 1 186 ? 4.773 -5.676 -21.920 1.00 88.88 186 ASP A CA 1
ATOM 1450 C C . ASP A 1 186 ? 4.339 -6.487 -20.685 1.00 88.88 186 ASP A C 1
ATOM 1452 O O . ASP A 1 186 ? 3.698 -7.533 -20.821 1.00 88.88 186 ASP A O 1
ATOM 1456 N N . ILE A 1 187 ? 4.648 -6.020 -19.467 1.00 88.62 187 ILE A N 1
ATOM 1457 C CA . ILE A 1 187 ? 4.190 -6.675 -18.240 1.00 88.62 187 ILE A CA 1
ATOM 1458 C C . ILE A 1 187 ? 2.685 -6.463 -18.090 1.00 88.62 187 ILE A C 1
ATOM 1460 O O . ILE A 1 187 ? 2.180 -5.343 -17.987 1.00 88.62 187 ILE A O 1
ATOM 1464 N N . LYS A 1 188 ? 1.951 -7.574 -18.010 1.00 89.38 188 LYS A N 1
ATOM 1465 C CA . LYS A 1 188 ? 0.521 -7.560 -17.716 1.00 89.38 188 LYS A CA 1
ATOM 1466 C C . LYS A 1 188 ? 0.290 -7.492 -16.209 1.00 89.38 188 LYS A C 1
ATOM 1468 O O . LYS A 1 188 ? 0.527 -8.464 -15.495 1.00 89.38 188 LYS A O 1
ATOM 1473 N N . ILE A 1 189 ? -0.255 -6.372 -15.749 1.00 90.19 189 ILE A N 1
ATOM 1474 C CA . ILE A 1 189 ? -0.770 -6.239 -14.385 1.00 90.19 189 ILE A CA 1
ATOM 1475 C C . ILE A 1 189 ? -2.074 -7.037 -14.277 1.00 90.19 189 ILE A C 1
ATOM 1477 O O . ILE A 1 189 ? -2.978 -6.903 -15.106 1.00 90.19 189 ILE A O 1
ATOM 1481 N N . VAL A 1 190 ? -2.148 -7.912 -13.275 1.00 92.19 190 VAL A N 1
ATOM 1482 C CA . VAL A 1 190 ? -3.336 -8.716 -12.976 1.00 92.19 190 VAL A CA 1
ATOM 1483 C C . VAL A 1 190 ? -3.954 -8.190 -11.694 1.00 92.19 190 VAL A C 1
ATOM 1485 O O . VAL A 1 190 ? -3.349 -8.298 -10.629 1.00 92.19 190 VAL A O 1
ATOM 1488 N N . ASP A 1 191 ? -5.163 -7.648 -11.811 1.00 92.25 191 ASP A N 1
ATOM 1489 C CA . ASP A 1 191 ? -5.871 -7.081 -10.672 1.00 92.25 191 ASP A CA 1
ATOM 1490 C C . ASP A 1 191 ? -6.238 -8.141 -9.629 1.00 92.25 191 ASP A C 1
ATOM 1492 O O . ASP A 1 191 ? -6.821 -9.188 -9.933 1.00 92.25 191 ASP A O 1
ATOM 1496 N N . VAL A 1 192 ? -5.956 -7.831 -8.367 1.00 91.62 192 VAL A N 1
ATOM 1497 C CA . VAL A 1 192 ? -6.445 -8.586 -7.215 1.00 91.62 192 VAL A CA 1
ATOM 1498 C C . VAL A 1 192 ? -7.943 -8.341 -7.050 1.00 91.62 192 VAL A C 1
ATOM 1500 O O . VAL A 1 192 ? -8.412 -7.206 -6.988 1.00 91.62 192 VAL A O 1
ATOM 1503 N N . THR A 1 193 ? -8.707 -9.427 -6.938 1.00 90.38 193 THR A N 1
ATOM 1504 C CA . THR A 1 193 ? -10.157 -9.367 -6.722 1.00 90.38 193 THR A CA 1
ATOM 1505 C C . THR A 1 193 ? -10.522 -9.688 -5.270 1.00 90.38 193 THR A C 1
ATOM 1507 O O . THR A 1 193 ? -9.704 -10.192 -4.498 1.00 90.38 193 THR A O 1
ATOM 1510 N N . ARG A 1 194 ? -11.790 -9.460 -4.901 1.00 88.38 194 ARG A N 1
ATOM 1511 C CA . ARG A 1 194 ? -12.327 -9.780 -3.565 1.00 88.38 194 ARG A CA 1
ATOM 1512 C C . ARG A 1 194 ? -12.189 -11.261 -3.182 1.00 88.38 194 ARG A C 1
ATOM 1514 O O . ARG A 1 194 ? -12.236 -11.566 -1.995 1.00 88.38 194 ARG A O 1
ATOM 1521 N N . THR A 1 195 ? -11.978 -12.167 -4.143 1.00 86.88 195 THR A N 1
ATOM 1522 C CA . THR A 1 195 ? -11.801 -13.605 -3.874 1.00 86.88 195 THR A CA 1
ATOM 1523 C C . THR A 1 195 ? -10.564 -13.918 -3.042 1.00 86.88 195 THR A C 1
ATOM 1525 O O . THR A 1 195 ? -10.517 -14.980 -2.437 1.00 86.88 195 THR A O 1
ATOM 1528 N N . VAL A 1 196 ? -9.581 -13.011 -2.970 1.00 85.06 196 VAL A N 1
ATOM 1529 C CA . VAL A 1 196 ? -8.378 -13.211 -2.147 1.00 85.06 196 VAL A CA 1
ATOM 1530 C C . VAL A 1 196 ? -8.725 -13.428 -0.666 1.00 85.06 196 VAL A C 1
ATOM 1532 O O . VAL A 1 196 ? -8.056 -14.198 0.011 1.00 85.06 196 VAL A O 1
ATOM 1535 N N . MET A 1 197 ? -9.823 -12.830 -0.190 1.00 81.06 197 MET A N 1
ATOM 1536 C CA . MET A 1 197 ? -10.286 -12.927 1.202 1.00 81.06 197 MET A CA 1
ATOM 1537 C C . MET A 1 197 ? -11.273 -14.074 1.452 1.00 81.06 197 MET A C 1
ATOM 1539 O O . MET A 1 197 ? -11.756 -14.214 2.568 1.00 81.06 197 MET A O 1
ATOM 1543 N N . ALA A 1 198 ? -11.614 -14.870 0.434 1.00 74.50 198 ALA A N 1
ATOM 1544 C CA . ALA A 1 198 ? -12.501 -16.028 0.586 1.00 74.50 198 ALA A CA 1
ATOM 1545 C C . ALA A 1 198 ? -11.767 -17.285 1.099 1.00 74.50 198 ALA A C 1
ATOM 1547 O O . ALA A 1 198 ? -12.349 -18.368 1.087 1.00 74.50 198 ALA A O 1
ATOM 1548 N N . SER A 1 199 ? -10.495 -17.124 1.477 1.00 55.31 199 SER A N 1
ATOM 1549 C CA . SER A 1 199 ? -9.584 -18.176 1.935 1.00 55.31 199 SER A CA 1
ATOM 1550 C C . SER A 1 199 ? -9.735 -18.420 3.429 1.00 55.31 199 SER A C 1
ATOM 1552 O O . SER A 1 199 ? -9.810 -17.405 4.161 1.00 55.31 199 SER A O 1
#

pLDDT: mean 82.47, std 14.5, range [31.62, 96.31]